Protein AF-A0A8H7WUY7-F1 (afdb_monomer)

pLDDT: mean 86.51, std 15.57, range [30.58, 98.75]

Structure (mmCIF, N/CA/C/O backbone):
data_AF-A0A8H7WUY7-F1
#
_entry.id   AF-A0A8H7WUY7-F1
#
loop_
_atom_site.group_PDB
_atom_site.id
_atom_site.type_symbol
_atom_site.label_atom_id
_atom_site.label_alt_id
_atom_site.label_comp_id
_atom_site.label_asym_id
_atom_site.label_entity_id
_atom_site.label_seq_id
_atom_site.pdbx_PDB_ins_code
_atom_site.Cartn_x
_atom_site.Cartn_y
_atom_site.Cartn_z
_atom_site.occupancy
_atom_site.B_iso_or_equiv
_atom_site.auth_seq_id
_atom_site.auth_comp_id
_atom_site.auth_asym_id
_atom_site.auth_atom_id
_atom_site.pdbx_PDB_model_num
ATOM 1 N N . MET A 1 1 ? -36.667 -10.262 12.117 1.00 39.19 1 MET A N 1
ATOM 2 C CA . MET A 1 1 ? -36.404 -11.608 11.561 1.00 39.19 1 MET A CA 1
ATOM 3 C C . MET A 1 1 ? -35.026 -12.027 12.059 1.00 39.19 1 MET A C 1
ATOM 5 O O . MET A 1 1 ? -34.034 -11.507 11.571 1.00 39.19 1 MET A O 1
ATOM 9 N N . CYS A 1 2 ? -34.975 -12.833 13.123 1.00 34.28 2 CYS A N 1
ATOM 10 C CA . CYS A 1 2 ? -33.722 -13.303 13.719 1.00 34.28 2 CYS A CA 1
ATOM 11 C C . CYS A 1 2 ? -33.030 -14.225 12.707 1.00 34.28 2 CYS A C 1
ATOM 13 O O . CYS A 1 2 ? -33.625 -15.213 12.279 1.00 34.28 2 CYS A O 1
ATOM 15 N N . LEU A 1 3 ? -31.826 -13.876 12.256 1.00 49.12 3 LEU A N 1
ATOM 16 C CA . LEU A 1 3 ? -31.047 -14.754 11.390 1.00 49.12 3 LEU A CA 1
ATOM 17 C C . LEU A 1 3 ? -30.561 -15.960 12.195 1.00 49.12 3 LEU A C 1
ATOM 19 O O . LEU A 1 3 ? -30.074 -15.801 13.310 1.00 49.12 3 LEU A O 1
ATOM 23 N N . ALA A 1 4 ? -30.630 -17.144 11.590 1.00 57.19 4 ALA A N 1
ATOM 24 C CA . ALA A 1 4 ? -30.241 -18.437 12.160 1.00 57.19 4 ALA A CA 1
ATOM 25 C C . ALA A 1 4 ? -28.772 -18.543 12.646 1.00 57.19 4 ALA A C 1
ATOM 27 O O . ALA A 1 4 ? -28.370 -19.587 13.143 1.00 57.19 4 ALA A O 1
ATOM 28 N N . THR A 1 5 ? -27.976 -17.477 12.520 1.00 68.88 5 THR A N 1
ATOM 29 C CA . THR A 1 5 ? -26.567 -17.388 12.930 1.00 68.88 5 THR A CA 1
ATOM 30 C C . THR A 1 5 ? -26.309 -16.390 14.069 1.00 68.88 5 THR A C 1
ATOM 32 O O . THR A 1 5 ? -25.165 -16.247 14.484 1.00 68.88 5 THR A O 1
ATOM 35 N N . GLY A 1 6 ? -27.325 -15.667 14.564 1.00 60.66 6 GLY A N 1
ATOM 36 C CA . GLY A 1 6 ? -27.147 -14.618 15.585 1.00 60.66 6 GLY A CA 1
ATOM 37 C C . GLY A 1 6 ? -26.475 -13.329 15.078 1.00 60.66 6 GLY A C 1
ATOM 38 O O . GLY A 1 6 ? -26.132 -12.461 15.873 1.00 60.66 6 GLY A O 1
ATOM 39 N N . CYS A 1 7 ? -26.287 -13.190 13.762 1.00 66.38 7 CYS A N 1
ATOM 40 C CA . CYS A 1 7 ? -25.611 -12.051 13.141 1.00 66.38 7 CYS A CA 1
ATOM 41 C C . CYS A 1 7 ? -26.559 -10.851 12.932 1.00 66.38 7 CYS A C 1
ATOM 43 O O . CYS A 1 7 ? -27.679 -11.011 12.432 1.00 66.38 7 CYS A O 1
ATOM 45 N N . LEU A 1 8 ? -26.093 -9.648 13.280 1.00 73.25 8 LEU A N 1
ATOM 46 C CA . LEU A 1 8 ? -26.784 -8.379 13.038 1.00 73.25 8 LEU A CA 1
ATOM 47 C C . LEU A 1 8 ? -26.558 -7.945 11.579 1.00 73.25 8 LEU A C 1
ATOM 49 O O . LEU A 1 8 ? -25.435 -7.633 11.187 1.00 73.25 8 LEU A O 1
ATOM 53 N N . ARG A 1 9 ? -27.622 -7.947 10.760 1.00 70.56 9 ARG A N 1
ATOM 54 C CA . ARG A 1 9 ? -27.553 -7.636 9.312 1.00 70.56 9 ARG A CA 1
ATOM 55 C C . ARG A 1 9 ? -27.087 -6.208 9.000 1.00 70.56 9 ARG A C 1
ATOM 57 O O . ARG A 1 9 ? -26.732 -5.931 7.863 1.00 70.56 9 ARG A O 1
ATOM 64 N N . ASP A 1 10 ? -27.124 -5.325 9.985 1.00 77.38 10 ASP A N 1
ATOM 65 C CA . ASP A 1 10 ? -26.857 -3.889 9.908 1.00 77.38 10 ASP A CA 1
ATOM 66 C C . ASP A 1 10 ? -25.574 -3.473 10.652 1.00 77.38 10 ASP A C 1
ATOM 68 O O . ASP A 1 10 ? -25.356 -2.288 10.897 1.00 77.38 10 ASP A O 1
ATOM 72 N N . GLN A 1 11 ? -24.723 -4.439 11.020 1.00 86.12 11 GLN A N 1
ATOM 73 C CA . GLN A 1 11 ? -23.421 -4.219 11.664 1.00 86.12 11 GLN A CA 1
ATOM 74 C C . GLN A 1 11 ? -22.299 -4.906 10.875 1.00 86.12 11 GLN A C 1
ATOM 76 O O . GLN A 1 11 ? -21.516 -5.691 11.412 1.00 86.12 11 GLN A O 1
ATOM 81 N N . ILE A 1 12 ? -22.229 -4.637 9.570 1.00 90.81 12 ILE A N 1
ATOM 82 C CA . ILE A 1 12 ? -21.226 -5.252 8.699 1.00 90.81 12 ILE A CA 1
ATOM 83 C C . ILE A 1 12 ? -19.915 -4.468 8.806 1.00 90.81 12 ILE A C 1
ATOM 85 O O . ILE A 1 12 ? -19.876 -3.255 8.589 1.00 90.81 12 ILE A O 1
ATOM 89 N N . THR A 1 13 ? -18.828 -5.182 9.106 1.00 94.38 13 THR A N 1
ATOM 90 C CA . THR A 1 13 ? -17.460 -4.681 8.932 1.00 94.38 13 THR A CA 1
ATOM 91 C C . THR A 1 13 ? -16.862 -5.314 7.684 1.00 94.38 13 THR A C 1
ATOM 93 O O . THR A 1 13 ? -16.729 -6.536 7.624 1.00 94.38 13 THR A O 1
ATOM 96 N N . LEU A 1 14 ? -16.496 -4.498 6.695 1.00 94.94 14 LEU A N 1
ATOM 97 C CA . LEU A 1 14 ? -15.684 -4.962 5.577 1.00 94.94 14 LEU A CA 1
ATOM 98 C C . LEU A 1 14 ? -14.210 -4.995 5.965 1.00 94.94 14 LEU A C 1
ATOM 100 O O . LEU A 1 14 ? -13.710 -4.110 6.657 1.00 94.94 14 LEU A O 1
ATOM 104 N N . TYR A 1 15 ? -13.517 -6.014 5.484 1.00 96.50 15 TYR A N 1
ATOM 105 C CA . TYR A 1 15 ? -12.135 -6.289 5.823 1.00 96.50 15 TYR A CA 1
ATOM 106 C C . TYR A 1 15 ? -11.371 -6.753 4.590 1.00 96.50 15 TYR A C 1
ATOM 108 O O . TYR A 1 15 ? -11.866 -7.601 3.845 1.00 96.50 15 TYR A O 1
ATOM 116 N N . GLY A 1 16 ? -10.159 -6.240 4.406 1.00 97.81 16 GLY A N 1
ATOM 117 C CA . GLY A 1 16 ? -9.262 -6.728 3.376 1.00 97.81 16 GLY A CA 1
ATOM 118 C C . GLY A 1 16 ? -7.806 -6.402 3.668 1.00 97.81 16 GLY A C 1
ATOM 119 O O . GLY A 1 16 ? -7.498 -5.440 4.373 1.00 97.81 16 GLY A O 1
ATOM 120 N N . GLU A 1 17 ? -6.926 -7.208 3.081 1.00 97.88 17 GLU A N 1
ATOM 121 C CA . GLU A 1 17 ? -5.481 -6.998 3.053 1.00 97.88 17 GLU A CA 1
ATOM 122 C C . GLU A 1 17 ? -5.010 -6.918 1.601 1.00 97.88 17 GLU A C 1
ATOM 124 O O . GLU A 1 17 ? -5.574 -7.588 0.727 1.00 97.88 17 GLU A O 1
ATOM 129 N N . SER A 1 18 ? -4.047 -6.035 1.324 1.00 95.81 18 SER A N 1
ATOM 130 C CA . SER A 1 18 ? -3.492 -5.821 -0.014 1.00 95.81 18 SER A CA 1
ATOM 131 C C . SER A 1 18 ? -4.599 -5.565 -1.048 1.00 95.81 18 SER A C 1
ATOM 133 O O . SER A 1 18 ? -5.416 -4.661 -0.864 1.00 95.81 18 SER A O 1
ATOM 135 N N . ALA A 1 19 ? -4.701 -6.368 -2.113 1.00 92.50 19 ALA A N 1
ATOM 136 C CA . ALA A 1 19 ? -5.777 -6.284 -3.106 1.00 92.50 19 ALA A CA 1
ATOM 137 C C . ALA A 1 19 ? -7.194 -6.384 -2.502 1.00 92.50 19 ALA A C 1
ATOM 139 O O . ALA A 1 19 ? -8.122 -5.745 -2.999 1.00 92.50 19 ALA A O 1
ATOM 140 N N . GLY A 1 20 ? -7.369 -7.122 -1.402 1.00 95.19 20 GLY A N 1
ATOM 141 C CA . GLY A 1 20 ? -8.624 -7.144 -0.655 1.00 95.19 20 GLY A CA 1
ATOM 142 C C . GLY A 1 20 ? -8.946 -5.783 -0.039 1.00 95.19 20 GLY A C 1
ATOM 143 O O . GLY A 1 20 ? -10.085 -5.333 -0.114 1.00 95.19 20 GLY A O 1
ATOM 144 N N . ALA A 1 21 ? -7.949 -5.083 0.511 1.00 95.69 21 ALA A N 1
ATOM 145 C CA . ALA A 1 21 ? -8.126 -3.727 1.032 1.00 95.69 21 ALA A CA 1
ATOM 146 C C . ALA A 1 21 ? -8.439 -2.723 -0.091 1.00 95.69 21 ALA A C 1
ATOM 148 O O . ALA A 1 21 ? -9.259 -1.828 0.096 1.00 95.69 21 ALA A O 1
ATOM 149 N N . ILE A 1 22 ? -7.861 -2.905 -1.286 1.00 91.69 22 ILE A N 1
ATOM 150 C CA . ILE A 1 22 ? -8.229 -2.128 -2.482 1.00 91.69 22 ILE A CA 1
ATOM 151 C C . ILE A 1 22 ? -9.719 -2.317 -2.800 1.00 91.69 22 ILE A C 1
ATOM 153 O O . ILE A 1 22 ? -10.425 -1.331 -3.009 1.00 91.69 22 ILE A O 1
ATOM 157 N N . ALA A 1 23 ? -10.215 -3.558 -2.778 1.00 90.00 23 ALA A N 1
ATOM 158 C CA . ALA A 1 23 ? -11.630 -3.855 -2.998 1.00 90.00 23 ALA A CA 1
ATOM 159 C C . ALA A 1 23 ? -12.530 -3.262 -1.901 1.00 90.00 23 ALA A C 1
ATOM 161 O O . ALA A 1 23 ? -13.575 -2.697 -2.214 1.00 90.00 23 ALA A O 1
ATOM 162 N N . VAL A 1 24 ? -12.121 -3.319 -0.626 1.00 92.44 24 VAL A N 1
ATOM 163 C CA . VAL A 1 24 ? -12.850 -2.656 0.470 1.00 92.44 24 VAL A CA 1
ATOM 164 C C . VAL A 1 24 ? -12.921 -1.151 0.238 1.00 92.44 24 VAL A C 1
ATOM 166 O O . VAL A 1 24 ? -14.010 -0.587 0.304 1.00 92.44 24 VAL A O 1
ATOM 169 N N . HIS A 1 25 ? -11.792 -0.511 -0.082 1.00 90.00 25 HIS A N 1
ATOM 170 C CA . HIS A 1 25 ? -11.736 0.919 -0.380 1.00 90.00 25 HIS A CA 1
ATOM 171 C C . HIS A 1 25 ? -12.655 1.263 -1.565 1.00 90.00 25 HIS A C 1
ATOM 173 O O . HIS A 1 25 ? -13.456 2.188 -1.487 1.00 90.00 25 HIS A O 1
ATOM 179 N N . ALA A 1 26 ? -12.635 0.459 -2.630 1.00 86.12 26 ALA A N 1
ATOM 180 C CA . ALA A 1 26 ? -13.538 0.621 -3.766 1.00 86.12 26 ALA A CA 1
ATOM 181 C C . ALA A 1 26 ? -15.018 0.459 -3.384 1.00 86.12 26 ALA A C 1
ATOM 183 O O . ALA A 1 26 ? -15.845 1.242 -3.835 1.00 86.12 26 ALA A O 1
ATOM 184 N N . HIS A 1 27 ? -15.371 -0.504 -2.531 1.00 85.50 27 HIS A N 1
ATOM 185 C CA . HIS A 1 27 ? -16.753 -0.708 -2.088 1.00 85.50 27 HIS A CA 1
ATOM 186 C C . HIS A 1 27 ? -17.287 0.432 -1.223 1.00 85.50 27 HIS A C 1
ATOM 188 O O . HIS A 1 27 ? -18.474 0.746 -1.300 1.00 85.50 27 HIS A O 1
ATOM 194 N N . ILE A 1 28 ? -16.435 1.048 -0.402 1.00 84.81 28 ILE A N 1
ATOM 195 C CA . ILE A 1 28 ? -16.853 2.179 0.428 1.00 84.81 28 ILE A CA 1
ATOM 196 C C . ILE A 1 28 ? -16.814 3.515 -0.315 1.00 84.81 28 ILE A C 1
ATOM 198 O O . ILE A 1 28 ? -17.461 4.439 0.157 1.00 84.81 28 ILE A O 1
ATOM 202 N N . HIS A 1 29 ? -16.125 3.628 -1.456 1.00 76.00 29 HIS A N 1
ATOM 203 C CA . HIS A 1 29 ? -16.073 4.859 -2.264 1.00 76.00 29 HIS A CA 1
ATOM 204 C C . HIS A 1 29 ? -16.907 4.828 -3.544 1.00 76.00 29 HIS A C 1
ATOM 206 O O . HIS A 1 29 ? -17.293 5.888 -4.041 1.00 76.00 29 HIS A O 1
ATOM 212 N N . GLY A 1 30 ? -17.171 3.638 -4.076 1.00 68.25 30 GLY A N 1
ATOM 213 C CA . GLY A 1 30 ? -17.866 3.439 -5.337 1.00 68.25 30 GLY A CA 1
ATOM 214 C C . GLY A 1 30 ? -19.324 3.923 -5.320 1.00 68.25 30 GLY A C 1
ATOM 215 O O . GLY A 1 30 ? -19.899 4.203 -4.266 1.00 68.25 30 GLY A O 1
ATOM 216 N N . PRO A 1 31 ? -19.961 3.986 -6.499 1.00 58.00 31 PRO A N 1
ATOM 217 C CA . PRO A 1 31 ? -21.256 4.630 -6.728 1.00 58.00 31 PRO A CA 1
ATOM 218 C 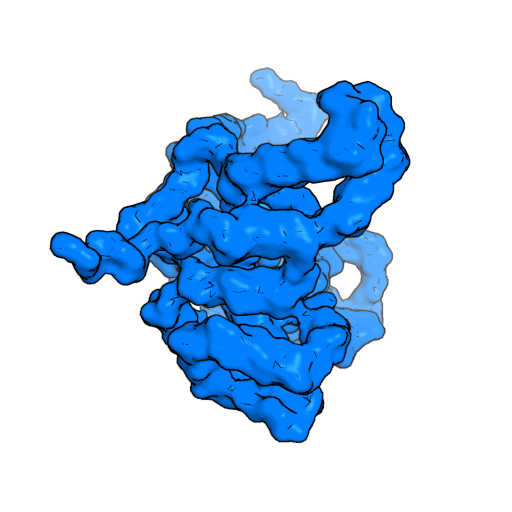C . PRO A 1 31 ? -22.432 3.898 -6.077 1.00 58.00 31 PRO A C 1
ATOM 220 O O . PRO A 1 31 ? -23.516 4.465 -5.961 1.00 58.00 31 PRO A O 1
ATOM 223 N N . SER A 1 32 ? -22.241 2.644 -5.663 1.00 60.44 32 SER A N 1
ATOM 224 C CA . SER A 1 32 ? -23.287 1.828 -5.057 1.00 60.44 32 SER A CA 1
ATOM 225 C C . SER A 1 32 ? -22.908 1.487 -3.617 1.00 60.44 32 SER A C 1
ATOM 227 O O . SER A 1 32 ? -22.168 0.522 -3.405 1.00 60.44 32 SER A O 1
ATOM 229 N N . PRO A 1 33 ? -23.411 2.232 -2.613 1.00 65.75 33 PRO A N 1
ATOM 230 C CA . PRO A 1 33 ? -23.219 1.847 -1.225 1.00 65.75 33 PRO A CA 1
ATOM 231 C C . PRO A 1 33 ? -23.869 0.481 -0.988 1.00 65.75 33 PRO A C 1
ATOM 233 O O . PRO A 1 33 ? -25.041 0.282 -1.306 1.00 65.75 33 PRO A O 1
ATOM 236 N N . ILE A 1 34 ? -23.121 -0.463 -0.420 1.00 72.31 34 ILE A N 1
ATOM 237 C CA . ILE A 1 34 ? -23.705 -1.710 0.081 1.00 72.31 34 ILE A CA 1
ATOM 238 C C . ILE A 1 34 ? -24.389 -1.373 1.419 1.00 72.31 34 ILE A C 1
ATOM 240 O O . ILE A 1 34 ? -23.701 -0.918 2.340 1.00 72.31 34 ILE A O 1
ATOM 244 N N . PRO A 1 35 ? -25.716 -1.564 1.552 1.00 77.44 35 PRO A N 1
ATOM 245 C CA . PRO A 1 35 ? -26.426 -1.257 2.792 1.00 77.44 35 PRO A CA 1
ATOM 246 C C . PRO A 1 35 ? -25.875 -2.055 3.980 1.00 77.44 35 PRO A C 1
ATOM 248 O O . PRO A 1 35 ? -25.534 -3.230 3.833 1.00 77.44 35 PRO A O 1
ATOM 251 N N . GLY A 1 36 ? -25.817 -1.439 5.163 1.00 83.19 36 GLY A N 1
ATOM 252 C CA . GLY A 1 36 ? -25.406 -2.103 6.401 1.00 83.19 36 GLY A CA 1
ATOM 253 C C . GLY A 1 36 ? -23.897 -2.153 6.660 1.00 83.19 36 GLY A C 1
ATOM 254 O O . GLY A 1 36 ? -23.501 -2.628 7.727 1.00 83.19 36 GLY A O 1
ATOM 255 N N . ILE A 1 37 ? -23.047 -1.654 5.748 1.00 89.06 37 ILE A N 1
ATOM 256 C CA . ILE A 1 37 ? -21.618 -1.457 6.044 1.00 89.06 37 ILE A CA 1
ATOM 257 C C . ILE A 1 37 ? -21.474 -0.313 7.043 1.00 89.06 37 ILE A C 1
ATOM 259 O O . ILE A 1 37 ? -21.669 0.855 6.709 1.00 89.06 37 ILE A O 1
ATOM 263 N N . LYS A 1 38 ? -21.054 -0.663 8.257 1.00 92.62 38 LYS A N 1
ATOM 264 C CA . LYS A 1 38 ? -20.762 0.288 9.331 1.00 92.62 38 LYS A CA 1
ATOM 265 C C . LYS A 1 38 ? -19.287 0.598 9.452 1.00 92.62 38 LYS A C 1
ATOM 267 O O . LYS A 1 38 ? -18.931 1.681 9.908 1.00 92.62 38 LYS A O 1
ATOM 272 N N . ARG A 1 39 ? -18.420 -0.347 9.081 1.00 94.81 39 ARG A N 1
ATOM 273 C CA . ARG A 1 39 ? -16.977 -0.235 9.315 1.00 94.81 39 ARG A CA 1
ATOM 274 C C . ARG A 1 39 ? -16.178 -0.821 8.166 1.00 94.81 39 ARG A C 1
ATOM 276 O O . ARG A 1 39 ? -16.636 -1.746 7.496 1.00 94.81 39 ARG A O 1
ATOM 283 N N . ALA A 1 40 ? -14.977 -0.298 7.969 1.00 95.88 40 ALA A N 1
ATOM 284 C CA . ALA A 1 40 ? -14.043 -0.785 6.965 1.00 95.88 40 ALA A CA 1
ATOM 285 C C . ALA A 1 40 ? -12.633 -0.901 7.542 1.00 95.88 40 ALA A C 1
ATOM 287 O O . ALA A 1 40 ? -12.185 -0.022 8.277 1.00 95.88 40 ALA A O 1
ATOM 288 N N . ILE A 1 41 ? -11.939 -1.979 7.194 1.00 98.19 41 ILE A N 1
ATOM 289 C CA . ILE A 1 41 ? -10.552 -2.226 7.577 1.00 98.19 41 ILE A CA 1
ATOM 290 C C . ILE A 1 41 ? -9.712 -2.356 6.307 1.00 98.19 41 ILE A C 1
ATOM 292 O O . ILE A 1 41 ? -9.992 -3.202 5.455 1.00 98.19 41 ILE A O 1
ATOM 296 N N . LEU A 1 42 ? -8.690 -1.511 6.207 1.00 97.75 42 LEU A N 1
ATOM 297 C CA . LEU A 1 42 ? -7.782 -1.382 5.075 1.00 97.75 42 LEU A CA 1
ATOM 298 C C . LEU A 1 42 ? -6.363 -1.760 5.528 1.00 97.75 42 LEU A C 1
ATOM 300 O O . LEU A 1 42 ? -5.619 -0.908 6.016 1.00 97.75 42 LEU A O 1
ATOM 304 N N . GLN A 1 43 ? -5.986 -3.036 5.407 1.00 98.44 43 GLN A N 1
ATOM 305 C CA . GLN A 1 43 ? -4.625 -3.477 5.736 1.00 98.44 43 GLN A CA 1
ATOM 306 C C . GLN A 1 43 ? -3.731 -3.419 4.499 1.00 98.44 43 GLN A C 1
ATOM 308 O O . GLN A 1 43 ? -3.988 -4.112 3.515 1.00 98.44 43 GLN A O 1
ATOM 313 N N . SER A 1 44 ? -2.678 -2.604 4.535 1.00 97.62 44 SER A N 1
ATOM 314 C CA . SER A 1 44 ? -1.620 -2.592 3.517 1.00 97.62 44 SER A CA 1
ATOM 315 C C . SER A 1 44 ? -2.127 -2.432 2.075 1.00 97.62 44 SER A C 1
ATOM 317 O O . SER A 1 44 ? -1.518 -2.932 1.130 1.00 97.62 44 SER A O 1
ATOM 319 N N . GLY A 1 45 ? -3.245 -1.729 1.876 1.00 94.94 45 GLY A N 1
ATOM 320 C CA . GLY A 1 45 ? -3.819 -1.526 0.551 1.00 94.94 45 GLY A CA 1
ATOM 321 C C . GLY A 1 45 ? -4.944 -0.498 0.520 1.00 94.94 45 GLY A C 1
ATOM 322 O O . GLY A 1 45 ? -5.686 -0.310 1.480 1.00 94.94 45 GLY A O 1
ATOM 323 N N . SER A 1 46 ? -5.039 0.203 -0.605 1.00 92.31 46 SER A N 1
ATOM 324 C CA . SER A 1 46 ? -6.083 1.180 -0.921 1.00 92.31 46 SER A CA 1
ATOM 325 C C . SER A 1 46 ? -6.020 1.525 -2.413 1.00 92.31 46 SER A C 1
ATOM 327 O O . SER A 1 46 ? -5.134 1.061 -3.132 1.00 92.31 46 SER A O 1
ATOM 329 N N . LEU A 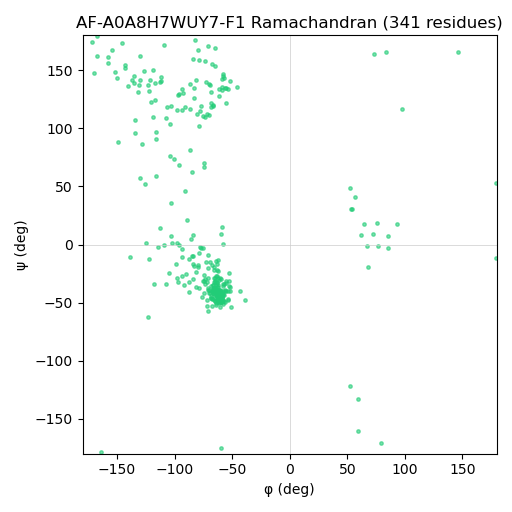1 47 ? -6.902 2.402 -2.889 1.00 88.44 47 LEU A N 1
ATOM 330 C CA . LEU A 1 47 ? -6.853 2.890 -4.277 1.00 88.44 47 LEU A CA 1
ATOM 331 C C . LEU A 1 47 ? -5.566 3.698 -4.585 1.00 88.44 47 LEU A C 1
ATOM 333 O O . LEU A 1 47 ? -5.219 3.875 -5.749 1.00 88.44 47 LEU A O 1
ATOM 337 N N . TYR A 1 48 ? -4.796 4.121 -3.569 1.00 88.06 48 TYR A N 1
ATOM 338 C CA . TYR A 1 48 ? -3.442 4.676 -3.749 1.00 88.06 48 TYR A CA 1
ATOM 339 C C . TYR A 1 48 ? -2.379 3.612 -4.078 1.00 88.06 48 TYR A C 1
ATOM 341 O O . TYR A 1 48 ? -1.362 3.928 -4.705 1.00 88.06 48 TYR A O 1
ATOM 349 N N . LEU A 1 49 ? -2.582 2.356 -3.659 1.00 89.06 49 LEU A N 1
ATOM 350 C CA . LEU A 1 49 ? -1.681 1.243 -3.977 1.00 89.06 49 LEU A CA 1
ATOM 351 C C . LEU A 1 49 ? -1.821 0.887 -5.457 1.00 89.06 49 LEU A C 1
ATOM 353 O O . LEU A 1 49 ? -0.854 0.975 -6.225 1.00 89.06 49 LEU A O 1
ATOM 357 N N . THR A 1 50 ? -3.046 0.563 -5.873 1.00 85.12 50 THR A N 1
ATOM 358 C CA . THR A 1 50 ? -3.370 0.342 -7.279 1.00 85.12 50 THR A CA 1
ATOM 359 C C . THR A 1 50 ? -4.666 1.060 -7.647 1.00 85.12 50 THR A C 1
ATOM 361 O O . THR A 1 50 ? -5.741 0.615 -7.241 1.00 85.12 50 THR A O 1
ATOM 364 N N . PRO A 1 51 ? -4.572 2.159 -8.411 1.00 81.25 51 PRO A N 1
ATOM 365 C CA . PRO A 1 51 ? -5.743 2.871 -8.900 1.00 81.25 51 PRO A CA 1
ATOM 366 C C . PRO A 1 51 ? -6.511 2.030 -9.926 1.00 81.25 51 PRO A C 1
ATOM 368 O O . PRO A 1 51 ? -5.891 1.197 -10.601 1.00 81.25 51 PRO A O 1
ATOM 371 N N . PRO A 1 52 ? -7.821 2.272 -10.108 1.00 81.31 52 PRO A N 1
ATOM 372 C CA . PRO A 1 52 ? -8.568 1.700 -11.212 1.00 81.31 52 PRO A CA 1
ATOM 373 C C . PRO A 1 52 ? -7.893 2.008 -12.555 1.00 81.31 52 PRO A C 1
ATOM 375 O O . PRO A 1 52 ? -7.449 3.124 -12.827 1.00 81.31 52 PRO A O 1
ATOM 378 N N . ALA A 1 53 ? -7.774 0.981 -13.383 1.00 78.19 53 ALA A N 1
ATOM 379 C CA . ALA A 1 53 ? -7.282 1.050 -14.742 1.00 78.19 53 ALA A CA 1
ATOM 380 C C . ALA A 1 53 ? -8.284 1.795 -15.630 1.00 78.19 53 ALA A C 1
ATOM 382 O O . ALA A 1 53 ? -9.471 1.476 -15.579 1.00 78.19 53 ALA A O 1
ATOM 383 N N . PRO A 1 54 ? -7.848 2.693 -16.524 1.00 74.69 54 PRO A N 1
ATOM 384 C CA . PRO A 1 54 ? -8.743 3.230 -17.541 1.00 74.69 54 PRO A CA 1
ATOM 385 C C . PRO A 1 54 ? -9.346 2.115 -18.402 1.00 74.69 54 PRO A C 1
ATOM 387 O O . PRO A 1 54 ? -8.664 1.139 -18.735 1.00 74.69 54 PRO A O 1
ATOM 390 N N . GLN A 1 55 ? -10.590 2.293 -18.850 1.00 77.31 55 GLN A N 1
ATOM 391 C CA . GLN A 1 55 ? -11.278 1.340 -19.729 1.00 77.31 55 GLN A CA 1
ATOM 392 C C . GLN A 1 55 ? -10.452 0.970 -20.977 1.00 77.31 55 GLN A C 1
ATOM 394 O O . GLN A 1 55 ? -10.430 -0.191 -21.384 1.00 77.31 55 GLN A O 1
ATOM 399 N N . ALA A 1 56 ? -9.706 1.931 -21.539 1.00 76.69 56 ALA A N 1
ATOM 400 C CA . ALA A 1 56 ? -8.835 1.727 -22.699 1.00 76.69 56 ALA A CA 1
ATOM 401 C C . ALA A 1 56 ? -7.802 0.602 -22.500 1.00 76.69 56 ALA A C 1
ATOM 403 O O . ALA A 1 56 ? -7.495 -0.120 -23.448 1.00 76.69 56 ALA A O 1
ATOM 404 N N . VAL A 1 57 ? -7.316 0.404 -21.268 1.00 77.44 57 VAL A N 1
ATOM 405 C CA . VAL A 1 57 ? -6.407 -0.701 -20.934 1.00 77.44 57 VAL A CA 1
ATOM 406 C C . VAL A 1 57 ? -7.101 -2.041 -21.147 1.00 77.44 57 VAL A C 1
ATOM 408 O O . VAL A 1 57 ? -6.546 -2.917 -21.805 1.00 77.44 57 VAL A O 1
ATOM 411 N N . GLY A 1 58 ? -8.326 -2.186 -20.633 1.00 80.31 58 GLY A N 1
ATOM 412 C CA . GLY A 1 58 ? -9.126 -3.397 -20.811 1.00 80.31 58 GLY A CA 1
ATOM 413 C C . GLY A 1 58 ? -9.400 -3.661 -22.289 1.00 80.31 58 GLY A C 1
ATOM 414 O O . GLY A 1 58 ? -9.113 -4.747 -22.785 1.00 80.31 58 GLY A O 1
ATOM 415 N N . SER A 1 59 ? -9.843 -2.638 -23.024 1.00 83.69 59 SER A N 1
ATOM 416 C CA . SER A 1 59 ? -10.110 -2.742 -24.463 1.00 83.69 59 SER A CA 1
ATOM 417 C C . SER A 1 59 ? -8.877 -3.163 -25.271 1.00 83.69 59 SER A C 1
ATOM 419 O O . SER A 1 59 ? -8.993 -4.000 -26.166 1.00 83.69 59 SER A O 1
ATOM 421 N N . LEU A 1 60 ? -7.686 -2.630 -24.961 1.00 84.62 60 LEU A N 1
ATOM 422 C CA . LEU A 1 60 ? -6.456 -3.011 -25.663 1.00 84.62 60 LEU A CA 1
ATOM 423 C C . LEU A 1 60 ? -6.054 -4.460 -25.368 1.00 84.62 60 LEU A C 1
ATOM 425 O O . LEU A 1 60 ? -5.624 -5.172 -26.276 1.00 84.62 60 LEU A O 1
ATOM 429 N N . VAL A 1 61 ? -6.206 -4.905 -24.118 1.00 84.88 61 VAL A N 1
ATOM 430 C CA . VAL A 1 61 ? -5.936 -6.295 -23.722 1.00 84.88 61 VAL A CA 1
ATOM 431 C C . VAL A 1 61 ? -6.861 -7.247 -24.465 1.00 84.88 61 VAL A C 1
ATOM 433 O O . VAL A 1 61 ? -6.367 -8.194 -25.069 1.00 84.88 61 VAL A O 1
ATOM 436 N N . MET A 1 62 ? -8.167 -6.965 -24.484 1.00 88.06 62 MET A N 1
ATOM 437 C CA . MET A 1 62 ? -9.148 -7.784 -25.201 1.00 88.06 62 MET A CA 1
ATOM 438 C C . MET A 1 62 ? -8.802 -7.866 -26.689 1.00 88.06 62 MET A C 1
ATOM 440 O O . MET A 1 62 ? -8.579 -8.960 -27.193 1.00 88.06 62 MET A O 1
ATOM 444 N N . LYS A 1 63 ? -8.575 -6.727 -27.354 1.00 89.75 63 LYS A N 1
ATOM 445 C CA . LYS A 1 63 ? -8.178 -6.688 -28.772 1.00 89.75 63 LYS A CA 1
ATOM 446 C C . LYS A 1 63 ? -6.916 -7.508 -29.071 1.00 89.75 63 LYS A C 1
ATOM 448 O O . LYS A 1 63 ? -6.814 -8.159 -30.109 1.00 89.75 63 LYS A O 1
ATOM 453 N N . LYS A 1 64 ? -5.913 -7.461 -28.189 1.00 89.69 64 LYS A N 1
ATOM 454 C CA . LYS A 1 64 ? -4.669 -8.224 -28.377 1.00 89.69 64 LYS A CA 1
ATOM 455 C C . LYS A 1 64 ? -4.845 -9.711 -28.079 1.00 89.69 64 LYS A C 1
ATOM 457 O O . LYS A 1 64 ? -4.192 -10.523 -28.727 1.00 89.69 64 LYS A O 1
ATOM 462 N N . LEU A 1 65 ? -5.724 -10.075 -27.149 1.00 90.44 65 LEU A N 1
ATOM 463 C CA . LEU A 1 65 ? -6.104 -11.468 -26.923 1.00 90.44 65 LEU A CA 1
ATOM 464 C C . LEU A 1 65 ? -6.860 -12.042 -28.117 1.00 90.44 65 LEU A C 1
ATOM 466 O O . LEU A 1 65 ? -6.554 -13.159 -28.519 1.00 90.44 65 LEU A O 1
ATOM 470 N N . GLU A 1 66 ? -7.782 -11.288 -28.714 1.00 93.38 66 GLU A N 1
ATOM 471 C CA . GLU A 1 66 ? -8.511 -11.708 -29.918 1.00 93.38 66 GLU A CA 1
ATOM 472 C C . GLU A 1 66 ? -7.538 -12.000 -31.066 1.00 93.38 66 GLU A C 1
ATOM 474 O O . GLU A 1 66 ? -7.584 -13.059 -31.688 1.00 93.38 66 GLU A O 1
ATOM 479 N N . ALA A 1 67 ? -6.567 -11.103 -31.273 1.00 91.38 67 ALA A N 1
ATOM 480 C CA . ALA A 1 67 ? -5.517 -11.290 -32.269 1.00 91.38 67 ALA A CA 1
ATOM 481 C C . ALA A 1 67 ? -4.613 -12.504 -31.981 1.00 91.38 67 ALA A C 1
ATOM 483 O O . ALA A 1 67 ? -4.232 -13.206 -32.911 1.00 91.38 67 ALA A O 1
ATOM 484 N N . LEU A 1 68 ? -4.261 -12.761 -30.715 1.00 90.50 68 LEU A N 1
ATOM 485 C CA . LEU A 1 68 ? -3.424 -13.908 -30.331 1.00 90.50 68 LEU A CA 1
ATOM 486 C C . LEU A 1 68 ? -4.163 -15.248 -30.372 1.00 90.50 68 LEU A C 1
ATOM 488 O O . LEU A 1 68 ? -3.533 -16.282 -30.569 1.00 90.50 68 LEU A O 1
ATOM 492 N N . SER A 1 69 ? -5.467 -15.236 -30.108 1.00 90.12 69 SER A N 1
ATOM 493 C CA . SER A 1 69 ? -6.307 -16.437 -30.069 1.00 90.12 69 SER A CA 1
ATOM 494 C C . SER A 1 69 ? -6.998 -16.731 -31.400 1.00 90.12 69 SER A C 1
ATOM 496 O O . SER A 1 69 ? -7.658 -17.761 -31.514 1.00 90.12 69 SER A O 1
ATOM 498 N N . GLU A 1 70 ? -6.827 -15.849 -32.391 1.00 91.44 70 GLU A N 1
ATOM 499 C CA . GLU A 1 70 ? -7.460 -15.921 -33.713 1.00 91.44 70 GLU A CA 1
ATOM 500 C C . GLU A 1 70 ? -8.998 -16.050 -33.630 1.00 91.44 70 GLU A C 1
ATOM 502 O O . GLU A 1 70 ? -9.633 -16.656 -34.492 1.00 91.44 70 GLU A O 1
ATOM 507 N N . THR A 1 71 ? -9.609 -15.479 -32.583 1.00 90.31 71 THR A N 1
ATOM 508 C CA . THR A 1 71 ? -11.060 -15.491 -32.343 1.00 90.31 71 THR A CA 1
ATOM 509 C C . THR A 1 71 ? -11.511 -14.243 -31.584 1.00 90.31 71 THR A C 1
ATOM 511 O O . THR A 1 71 ? -10.812 -13.766 -30.695 1.00 90.31 71 THR A O 1
ATOM 514 N N . ASP A 1 72 ? -12.694 -13.723 -31.908 1.00 91.00 72 ASP A N 1
ATOM 515 C CA . ASP A 1 72 ? -13.374 -12.671 -31.142 1.00 91.00 72 ASP A CA 1
ATOM 516 C C . ASP A 1 72 ? -14.248 -13.239 -30.003 1.00 91.00 72 ASP A C 1
ATOM 518 O O . ASP A 1 72 ? -14.646 -12.525 -29.080 1.00 91.00 72 ASP A O 1
ATOM 522 N N . ASP A 1 73 ? -14.487 -14.554 -29.997 1.00 93.19 73 ASP A N 1
ATOM 523 C CA . ASP A 1 73 ? -15.249 -15.255 -28.964 1.00 93.19 73 ASP A CA 1
ATOM 524 C C . ASP A 1 73 ? -14.378 -15.632 -27.754 1.00 93.19 73 ASP A C 1
ATOM 526 O O . ASP A 1 73 ? -14.195 -16.800 -27.393 1.00 93.19 73 ASP A O 1
ATOM 530 N N . LEU A 1 74 ? -13.834 -14.609 -27.088 1.00 91.38 74 LEU A N 1
ATOM 531 C CA . LEU A 1 74 ? -13.021 -14.786 -25.880 1.00 91.38 74 LEU A CA 1
ATOM 532 C C . LEU A 1 74 ? -13.803 -15.420 -24.719 1.00 91.38 74 LEU A C 1
ATOM 534 O O . LEU A 1 74 ? -13.204 -16.015 -23.825 1.00 91.38 74 LEU A O 1
ATOM 538 N N . LYS A 1 75 ? -15.139 -15.318 -24.728 1.00 92.81 75 LYS A N 1
ATOM 539 C CA . LYS A 1 75 ? -16.013 -15.883 -23.690 1.00 92.81 75 LYS A CA 1
ATOM 540 C C . LYS A 1 75 ? -16.014 -17.410 -23.707 1.00 92.81 75 LYS A C 1
ATOM 542 O O . LYS A 1 75 ? -16.103 -18.021 -22.643 1.00 92.81 75 LYS A O 1
ATOM 547 N N . ASN A 1 76 ? -15.934 -18.013 -24.892 1.00 94.44 76 ASN A N 1
ATOM 548 C CA . ASN A 1 76 ? -15.902 -19.466 -25.049 1.00 94.44 76 ASN A CA 1
ATOM 549 C C . ASN A 1 76 ? -14.477 -20.019 -25.219 1.00 94.44 76 ASN A C 1
ATOM 551 O O . ASN A 1 76 ? -14.300 -21.234 -25.343 1.00 94.44 76 ASN A O 1
ATOM 555 N N . LEU A 1 77 ? -13.454 -19.157 -25.184 1.00 93.62 77 LEU A N 1
ATOM 556 C CA . LEU A 1 77 ? -12.060 -19.581 -25.212 1.00 93.62 77 LEU A CA 1
ATOM 557 C C . LEU A 1 77 ? -11.751 -20.463 -23.985 1.00 93.62 77 LEU A C 1
ATOM 559 O O . LEU A 1 77 ? -12.099 -20.099 -22.857 1.00 93.62 77 LEU A O 1
ATOM 563 N N . PRO A 1 78 ? -11.067 -21.613 -24.148 1.00 94.62 78 PRO A N 1
ATOM 564 C CA . PRO A 1 78 ? -10.656 -22.423 -23.011 1.00 94.62 78 PRO A CA 1
ATOM 565 C C . PRO A 1 78 ? -9.837 -21.599 -22.014 1.00 94.62 78 PRO A C 1
ATOM 567 O O . PRO A 1 78 ? -8.896 -20.905 -22.401 1.00 94.62 78 PRO A O 1
ATOM 570 N N . VAL A 1 79 ? -10.138 -21.728 -20.719 1.00 93.19 79 VAL A N 1
ATOM 571 C CA . VAL A 1 79 ? -9.493 -20.936 -19.652 1.00 93.19 79 VAL A CA 1
ATOM 572 C C . VAL A 1 79 ? -7.963 -20.999 -19.727 1.00 93.19 79 VAL A C 1
ATOM 574 O O . VAL A 1 79 ? -7.297 -19.982 -19.567 1.00 93.19 79 VAL A O 1
ATOM 577 N N . GLY A 1 80 ? -7.390 -22.168 -20.031 1.00 92.81 80 GLY A N 1
ATOM 578 C CA . GLY A 1 80 ? -5.941 -22.317 -20.192 1.00 92.81 80 GLY A CA 1
ATOM 579 C C . GLY A 1 80 ? -5.360 -21.475 -21.335 1.00 92.81 80 GLY A C 1
ATOM 580 O O . GLY A 1 80 ? -4.316 -20.853 -21.156 1.00 92.81 80 GLY A O 1
ATOM 581 N N . ALA A 1 81 ? -6.053 -21.402 -22.475 1.00 91.38 81 ALA A N 1
ATOM 582 C CA . ALA A 1 81 ? -5.641 -20.583 -23.614 1.00 91.38 81 ALA A CA 1
ATOM 583 C C . ALA A 1 81 ? -5.783 -19.085 -23.306 1.00 91.38 81 ALA A C 1
ATOM 585 O O . ALA A 1 81 ? -4.883 -18.310 -23.623 1.00 91.38 81 ALA A O 1
ATOM 586 N N . LEU A 1 82 ? -6.851 -18.688 -22.604 1.00 90.62 82 LEU A N 1
ATOM 587 C CA . LEU A 1 82 ? -7.031 -17.313 -22.130 1.00 90.62 82 LEU A CA 1
ATOM 588 C C . LEU A 1 82 ? -5.890 -16.885 -21.192 1.00 90.62 82 LEU A C 1
ATOM 590 O O . LEU A 1 82 ? -5.272 -15.840 -21.399 1.00 90.62 82 LEU A O 1
ATOM 594 N N . LEU A 1 83 ? -5.567 -17.710 -20.190 1.00 90.25 83 LEU A N 1
ATOM 595 C CA . LEU A 1 83 ? -4.475 -17.446 -19.247 1.00 90.25 83 LEU A CA 1
ATOM 596 C C . LEU A 1 83 ? -3.110 -17.405 -19.944 1.00 90.25 83 LEU A C 1
ATOM 598 O O . LEU A 1 83 ? -2.284 -16.547 -19.634 1.00 90.25 83 LEU A O 1
ATOM 602 N N . GLN A 1 84 ? -2.875 -18.296 -20.908 1.00 89.75 84 GLN A N 1
ATOM 603 C CA . GLN A 1 84 ? -1.645 -18.296 -21.693 1.00 89.75 84 GLN A CA 1
ATOM 604 C C . GLN A 1 84 ? -1.534 -17.039 -22.568 1.00 89.75 84 GLN A C 1
ATOM 606 O O . GLN A 1 84 ? -0.464 -16.433 -22.631 1.00 89.75 84 GLN A O 1
ATOM 611 N N . GLY A 1 85 ? -2.622 -16.620 -23.218 1.00 90.31 85 GLY A N 1
ATOM 612 C CA . GLY A 1 85 ? -2.684 -15.377 -23.987 1.00 90.31 85 GLY A CA 1
ATOM 613 C C . GLY A 1 85 ? -2.367 -14.161 -23.117 1.00 90.31 85 GLY A C 1
ATOM 614 O O . GLY A 1 85 ? -1.483 -13.377 -23.453 1.00 90.31 85 GLY A O 1
ATOM 615 N N . LEU A 1 86 ? -3.002 -14.057 -21.945 1.00 87.62 86 LEU A N 1
ATOM 616 C CA . LEU A 1 86 ? -2.722 -13.003 -20.964 1.00 87.62 86 LEU A CA 1
ATOM 617 C C . LEU A 1 86 ? -1.243 -12.998 -20.547 1.00 87.62 86 LEU A C 1
ATOM 619 O O . LEU A 1 86 ? -0.608 -11.941 -20.525 1.00 87.62 86 LEU A O 1
ATOM 623 N N . GLY A 1 87 ? -0.665 -14.177 -20.304 1.00 86.88 87 GLY A N 1
ATOM 624 C CA . GLY A 1 87 ? 0.759 -14.333 -20.012 1.00 86.88 87 GLY A CA 1
ATOM 625 C C . GLY A 1 87 ? 1.668 -13.803 -21.129 1.00 86.88 87 GLY A C 1
ATOM 626 O O . GLY A 1 87 ? 2.616 -13.071 -20.840 1.00 86.88 87 GLY A O 1
ATOM 627 N N . HIS A 1 88 ? 1.359 -14.092 -22.400 1.00 87.38 88 HIS A N 1
ATOM 628 C CA . HIS A 1 88 ? 2.104 -13.564 -23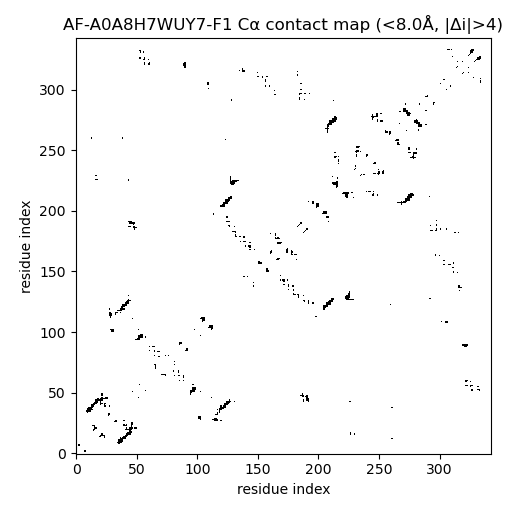.556 1.00 87.38 88 HIS A CA 1
ATOM 629 C C . HIS A 1 88 ? 2.025 -12.038 -23.673 1.00 87.38 88 HIS A C 1
ATOM 631 O O . HIS A 1 88 ? 2.995 -11.400 -24.081 1.00 87.38 88 HIS A O 1
ATOM 637 N N . LEU A 1 89 ? 0.904 -11.438 -23.268 1.00 84.50 89 LEU A N 1
ATOM 638 C CA . LEU A 1 89 ? 0.741 -9.982 -23.222 1.00 84.50 89 LEU A CA 1
ATOM 639 C C . LEU A 1 89 ? 1.478 -9.322 -22.044 1.00 84.50 89 LEU A C 1
ATOM 641 O O . LEU A 1 89 ? 1.486 -8.092 -21.930 1.00 84.50 89 LEU A O 1
ATOM 645 N N . GLY A 1 90 ? 2.118 -10.117 -21.180 1.00 77.75 90 GLY A N 1
ATOM 646 C CA . GLY A 1 90 ? 2.789 -9.643 -19.973 1.00 77.75 90 GLY A CA 1
ATOM 647 C C . GLY A 1 90 ? 1.817 -9.287 -18.848 1.00 77.75 90 GLY A C 1
ATOM 648 O O . GLY A 1 90 ? 2.194 -8.559 -17.929 1.00 77.75 90 GLY A O 1
ATOM 649 N N . PHE A 1 91 ? 0.577 -9.777 -18.919 1.00 75.69 91 PHE A N 1
ATOM 650 C CA . PHE A 1 91 ? -0.439 -9.561 -17.899 1.00 75.69 91 PHE A CA 1
ATOM 651 C C . PHE A 1 91 ? -0.177 -10.496 -16.717 1.00 75.69 91 PHE A C 1
ATOM 653 O O . PHE A 1 91 ? -0.233 -11.716 -16.857 1.00 75.69 91 PHE A O 1
ATOM 660 N N . GLN A 1 92 ? 0.142 -9.925 -15.554 1.00 68.88 92 GLN A N 1
ATOM 661 C CA . GLN A 1 92 ? 0.390 -10.703 -14.333 1.00 68.88 92 GLN A CA 1
ATOM 662 C C . GLN A 1 92 ? -0.740 -10.578 -13.313 1.00 68.88 92 GLN A C 1
ATOM 664 O O . GLN A 1 92 ? -1.053 -11.558 -12.650 1.00 68.88 92 GLN A O 1
ATOM 669 N N . ASN A 1 93 ? -1.384 -9.409 -13.235 1.00 69.62 93 ASN A N 1
ATOM 670 C CA . ASN A 1 93 ? -2.447 -9.123 -12.277 1.00 69.62 93 ASN A CA 1
ATOM 671 C C . ASN A 1 93 ? -3.591 -8.377 -12.972 1.00 69.62 93 ASN A C 1
ATOM 673 O O . ASN A 1 93 ? -3.337 -7.497 -13.796 1.00 69.62 93 ASN A O 1
ATOM 677 N N . TRP A 1 94 ? -4.829 -8.709 -12.602 1.00 68.75 94 TRP A N 1
ATOM 678 C CA . TRP A 1 94 ? -6.022 -7.937 -12.946 1.00 68.75 94 TRP A CA 1
ATOM 679 C C . TRP A 1 94 ? -6.323 -6.942 -11.830 1.00 68.75 94 TRP A C 1
ATOM 681 O O . TRP A 1 94 ? -6.348 -7.308 -10.655 1.00 68.75 94 TRP A O 1
ATOM 691 N N . TRP A 1 95 ? -6.540 -5.688 -12.207 1.00 73.69 95 TRP A N 1
ATOM 692 C CA . TRP A 1 95 ? -6.852 -4.602 -11.284 1.00 73.69 95 TRP A CA 1
ATOM 693 C C . TRP A 1 95 ? -8.309 -4.184 -11.458 1.00 73.69 95 TRP A C 1
ATOM 695 O O . TRP A 1 95 ? -8.977 -4.620 -12.394 1.00 73.69 95 TRP A O 1
ATOM 705 N N . LEU A 1 96 ? -8.805 -3.326 -10.569 1.00 80.44 96 LEU A N 1
ATOM 706 C CA . LEU A 1 96 ? -10.070 -2.637 -10.814 1.00 80.44 96 LEU A CA 1
ATOM 707 C C . LEU A 1 96 ? -9.972 -1.863 -12.131 1.00 80.44 96 LEU A C 1
ATOM 709 O O . LEU A 1 96 ? -8.916 -1.313 -12.428 1.00 80.44 96 LEU A O 1
ATOM 713 N N . HIS A 1 97 ? -11.056 -1.812 -12.896 1.00 78.69 97 HIS A N 1
ATOM 714 C CA . HIS A 1 97 ? -11.180 -0.961 -14.074 1.00 78.69 97 HIS A CA 1
ATOM 715 C C . HIS A 1 97 ? -12.213 0.130 -13.797 1.00 78.69 97 HIS A C 1
ATOM 717 O O . HIS A 1 97 ? -13.198 -0.099 -13.095 1.00 78.69 97 HIS A O 1
ATOM 723 N N . ASP A 1 98 ? -11.966 1.317 -14.332 1.00 74.75 98 ASP A N 1
ATOM 724 C CA . ASP A 1 98 ? -12.915 2.418 -14.315 1.00 74.75 98 ASP A CA 1
ATOM 725 C C . ASP A 1 98 ? -13.959 2.188 -15.420 1.00 74.75 98 ASP A C 1
ATOM 727 O O . ASP A 1 98 ? -13.674 2.339 -16.612 1.00 74.75 98 ASP A O 1
ATOM 731 N N . GLU A 1 99 ? -15.149 1.729 -15.026 1.00 67.12 99 GLU A N 1
ATOM 732 C CA . GLU A 1 99 ? -16.280 1.436 -15.916 1.00 67.12 99 GLU A CA 1
ATOM 733 C C . GLU A 1 99 ? -17.301 2.585 -15.877 1.00 67.12 99 GLU A C 1
ATOM 735 O O . GLU A 1 99 ? -18.369 2.487 -15.277 1.00 67.12 99 GLU A O 1
ATOM 740 N N . GLY A 1 100 ? -16.950 3.705 -16.514 1.00 62.06 100 GLY A N 1
ATOM 741 C CA . GLY A 1 100 ? -17.666 4.979 -16.365 1.00 62.06 100 GLY A CA 1
ATOM 742 C C . GLY A 1 100 ? -17.181 5.731 -15.126 1.00 62.06 100 GLY A C 1
ATOM 743 O O . GLY A 1 100 ? -16.526 5.131 -14.294 1.00 62.06 100 GLY A O 1
ATOM 744 N N . GLU A 1 101 ? -17.503 7.021 -14.986 1.00 62.09 101 GLU A N 1
ATOM 745 C CA . GLU A 1 101 ? -16.980 7.972 -13.968 1.00 62.09 101 GLU A CA 1
ATOM 746 C C . GLU A 1 101 ? -17.210 7.593 -12.471 1.00 62.09 101 GLU A C 1
ATOM 748 O O . GLU A 1 101 ? -17.051 8.424 -11.573 1.00 62.09 101 GLU A O 1
ATOM 753 N N . ILE A 1 102 ? -17.568 6.333 -12.203 1.00 61.72 102 ILE A N 1
ATOM 754 C CA . ILE A 1 102 ? -17.636 5.588 -10.940 1.00 61.72 102 ILE A CA 1
ATOM 755 C C . ILE A 1 102 ? -16.472 5.931 -10.007 1.00 61.72 102 ILE A C 1
ATOM 757 O O . ILE A 1 102 ? -16.713 6.198 -8.828 1.00 61.72 102 ILE A O 1
ATOM 761 N N . PHE A 1 103 ? -15.234 5.930 -10.512 1.00 63.91 103 PHE A N 1
ATOM 762 C CA . PHE A 1 103 ? -14.037 6.245 -9.733 1.00 63.91 103 PHE A CA 1
ATOM 763 C C . PHE A 1 103 ? -13.347 7.504 -10.262 1.00 63.91 103 PHE A C 1
ATOM 765 O O . PHE A 1 103 ? -12.173 7.487 -10.626 1.00 63.91 103 PHE A O 1
ATOM 772 N N . SER A 1 104 ? -14.065 8.626 -10.277 1.00 55.19 104 SER A N 1
ATOM 773 C CA . SER A 1 104 ? -13.459 9.911 -10.628 1.00 55.19 104 SER A CA 1
ATOM 774 C C . SER A 1 104 ? -12.473 10.365 -9.539 1.00 55.19 104 SER A C 1
ATOM 776 O O . SER A 1 104 ? -12.896 10.536 -8.388 1.00 55.19 104 SER A O 1
ATOM 778 N N . PRO A 1 105 ? -11.178 10.594 -9.848 1.00 53.78 105 PRO A N 1
ATOM 779 C CA . PRO A 1 105 ? -10.305 11.319 -8.933 1.00 53.78 105 PRO A CA 1
ATOM 780 C C . PRO A 1 105 ? -10.917 12.702 -8.663 1.00 53.78 105 PRO A C 1
ATOM 782 O O . PRO A 1 105 ? -11.566 13.289 -9.531 1.00 53.78 105 PRO A O 1
ATOM 785 N N . GLY A 1 106 ? -10.756 13.205 -7.442 1.00 50.72 106 GLY A N 1
ATOM 786 C CA . GLY A 1 106 ? -11.244 14.513 -7.023 1.00 50.72 106 GLY A CA 1
ATOM 787 C C . GLY A 1 106 ? -10.655 15.664 -7.846 1.00 50.72 106 GLY A C 1
ATOM 788 O O . GLY A 1 106 ? -9.903 15.487 -8.805 1.00 50.72 106 GLY A O 1
ATOM 789 N N . THR A 1 107 ? -10.974 16.897 -7.454 1.00 41.94 107 THR A N 1
ATOM 790 C CA . THR A 1 107 ? -10.554 18.118 -8.173 1.00 41.94 107 THR A CA 1
ATOM 791 C C . THR A 1 107 ? -9.033 18.312 -8.228 1.00 41.94 107 THR A C 1
ATOM 793 O O . THR A 1 107 ? -8.541 19.109 -9.029 1.00 41.94 107 THR A O 1
ATOM 796 N N . GLN A 1 108 ? -8.282 17.563 -7.418 1.00 46.44 108 GLN A N 1
ATOM 797 C CA . GLN A 1 108 ? -6.829 17.459 -7.452 1.00 46.44 108 GLN A CA 1
ATOM 798 C C . GLN A 1 108 ? -6.436 16.015 -7.794 1.00 46.44 108 GLN A C 1
ATOM 800 O O . GLN A 1 108 ? -7.006 15.072 -7.252 1.00 46.44 108 GLN A O 1
ATOM 805 N N . GLN A 1 109 ? -5.420 15.829 -8.650 1.00 51.78 109 GLN A N 1
ATOM 806 C CA . GLN A 1 109 ? -4.919 14.531 -9.159 1.00 51.78 109 GLN A CA 1
ATOM 807 C C . GLN A 1 109 ? -4.409 13.540 -8.076 1.00 51.78 109 GLN A C 1
ATOM 809 O O . GLN A 1 109 ? -3.763 12.543 -8.396 1.00 51.78 109 GLN A O 1
ATOM 814 N N . ILE A 1 110 ? -4.632 13.840 -6.796 1.00 50.94 110 ILE A N 1
ATOM 815 C CA . ILE A 1 110 ? -4.098 13.160 -5.613 1.00 50.94 110 ILE A CA 1
ATOM 816 C C . ILE A 1 110 ? -5.235 12.651 -4.711 1.00 50.94 110 ILE A C 1
ATOM 818 O O . ILE A 1 110 ? -4.988 11.843 -3.822 1.00 50.94 110 ILE A O 1
ATOM 822 N N . GLU A 1 111 ? -6.482 13.067 -4.926 1.00 59.22 111 GLU A N 1
ATOM 823 C CA . GLU A 1 111 ? -7.557 12.805 -3.969 1.00 59.22 111 GLU A CA 1
ATOM 824 C C . GLU A 1 111 ? -8.515 11.750 -4.513 1.00 59.22 111 GLU A C 1
ATOM 826 O O . GLU A 1 111 ? -9.295 12.015 -5.425 1.00 59.22 111 GLU A O 1
ATOM 831 N N . TRP A 1 112 ? -8.496 10.548 -3.934 1.00 65.62 112 TRP A N 1
ATOM 832 C CA . TRP A 1 112 ? -9.699 9.719 -3.980 1.00 65.62 112 TRP A CA 1
ATOM 833 C C . TRP A 1 112 ? -10.735 10.447 -3.130 1.00 65.62 112 TRP A C 1
ATOM 835 O O . TRP A 1 112 ? -10.451 10.718 -1.960 1.00 65.62 112 TRP A O 1
ATOM 845 N N . PRO A 1 113 ? -11.891 10.843 -3.685 1.00 59.59 113 PRO A N 1
ATOM 846 C CA . PRO A 1 113 ? -12.859 11.576 -2.897 1.00 59.59 113 PRO A CA 1
ATOM 847 C C . PRO A 1 113 ? -13.258 10.708 -1.702 1.00 59.59 113 PRO A C 1
ATOM 849 O O . PRO A 1 113 ? -13.568 9.527 -1.868 1.00 59.59 113 PRO A O 1
ATOM 852 N N . ILE A 1 114 ? -13.271 11.286 -0.496 1.00 64.88 114 ILE A N 1
ATOM 853 C CA . ILE A 1 114 ? -13.830 10.618 0.685 1.00 64.88 114 ILE A CA 1
ATOM 854 C C . ILE A 1 114 ? -15.351 10.646 0.582 1.00 64.88 114 ILE A C 1
ATOM 856 O O . ILE A 1 114 ? -16.089 11.363 1.260 1.00 64.88 114 ILE A O 1
ATOM 860 N N . THR A 1 115 ? -15.832 9.856 -0.360 1.00 63.47 115 THR A N 1
ATOM 861 C CA . THR A 1 115 ? -17.216 9.458 -0.493 1.00 63.47 115 THR A CA 1
ATOM 862 C C . THR A 1 115 ? -17.480 8.286 0.441 1.00 63.47 115 THR A C 1
ATOM 864 O O . THR A 1 115 ? -16.629 7.815 1.200 1.00 63.47 115 THR A O 1
ATOM 867 N N . GLY A 1 116 ? -18.731 7.875 0.480 1.00 65.75 116 GLY A N 1
ATOM 868 C CA . GLY A 1 116 ? -19.097 6.601 1.056 1.00 65.75 116 GLY A CA 1
ATOM 869 C C . GLY A 1 116 ? -20.443 6.629 1.725 1.00 65.75 116 GLY A C 1
ATOM 870 O O . GLY A 1 116 ? -20.991 7.725 1.934 1.00 65.75 116 GLY A O 1
ATOM 871 N N . PRO A 1 117 ? -20.976 5.431 2.024 1.00 70.75 117 PRO A N 1
ATOM 872 C CA . PRO A 1 117 ? -22.328 5.290 2.513 1.00 70.75 117 PRO A CA 1
ATOM 873 C C . PRO A 1 117 ? -22.549 6.222 3.705 1.00 70.75 117 PRO A C 1
ATOM 875 O O . PRO A 1 117 ? -21.654 6.348 4.548 1.00 70.75 117 PRO A O 1
ATOM 878 N N . PRO A 1 118 ? -23.729 6.858 3.814 1.00 75.06 118 PRO A N 1
ATOM 879 C CA . PRO A 1 118 ? -24.097 7.614 5.009 1.00 75.06 118 PRO A CA 1
ATOM 880 C C . PRO A 1 118 ? -23.963 6.793 6.301 1.00 75.06 118 PRO A C 1
ATOM 882 O O . PRO A 1 118 ? -23.772 7.357 7.370 1.00 75.06 118 PRO A O 1
ATOM 885 N N . GLU A 1 119 ? -24.043 5.466 6.192 1.00 85.56 119 GLU A N 1
ATOM 886 C CA . GLU A 1 119 ? -23.984 4.521 7.306 1.00 85.56 119 GLU A CA 1
ATOM 887 C C . GLU A 1 119 ? -22.561 4.136 7.746 1.00 85.56 119 GLU A C 1
ATOM 889 O O . GLU A 1 119 ? -22.436 3.491 8.785 1.00 85.56 119 GLU A O 1
ATOM 894 N N . LEU A 1 120 ? -21.506 4.503 7.001 1.00 90.94 120 LEU A N 1
ATOM 895 C CA . LEU A 1 120 ? -20.125 4.171 7.369 1.00 90.94 120 LEU A CA 1
ATOM 896 C C . LEU A 1 120 ? -19.663 5.032 8.554 1.00 90.94 120 LEU A C 1
ATOM 898 O O . LEU A 1 120 ? -19.422 6.230 8.407 1.00 90.94 120 LEU A O 1
ATOM 902 N N . GLU A 1 121 ? -19.502 4.395 9.711 1.00 93.75 121 GLU A N 1
ATOM 903 C CA . GLU A 1 121 ? -19.207 5.015 11.006 1.00 93.75 121 GLU A CA 1
ATOM 904 C C . GLU A 1 121 ? -17.707 5.115 11.301 1.00 93.75 121 GLU A C 1
ATOM 906 O O . GLU A 1 121 ? -17.276 6.068 11.956 1.00 93.75 121 GLU A O 1
ATOM 911 N N . ALA A 1 122 ? -16.910 4.131 10.861 1.00 95.31 122 ALA A N 1
ATOM 912 C CA . ALA A 1 122 ? -15.487 4.088 11.188 1.00 95.31 122 ALA A CA 1
ATOM 913 C C . ALA A 1 122 ? -14.610 3.371 10.148 1.00 95.31 122 ALA A C 1
ATOM 915 O O . ALA A 1 122 ? -15.026 2.392 9.524 1.00 95.31 122 ALA A O 1
ATOM 916 N N . ILE A 1 123 ? -13.360 3.823 10.024 1.00 95.75 123 ILE A N 1
ATOM 917 C CA . ILE A 1 123 ? -12.310 3.195 9.213 1.00 95.75 123 ILE A CA 1
ATOM 918 C C . ILE A 1 123 ? -11.097 2.875 10.088 1.00 95.75 123 ILE A C 1
ATOM 920 O O . ILE A 1 123 ? -10.681 3.693 10.907 1.00 95.75 123 ILE A O 1
ATOM 924 N N . LEU A 1 124 ? -10.518 1.694 9.889 1.00 98.25 124 LEU A N 1
ATOM 925 C CA . LEU A 1 124 ? -9.236 1.283 10.449 1.00 98.25 124 LEU A CA 1
ATOM 926 C C . LEU A 1 124 ? -8.255 1.037 9.299 1.00 98.25 124 LEU A C 1
ATOM 928 O O . LEU A 1 124 ? -8.543 0.240 8.411 1.00 98.25 124 LEU A O 1
ATOM 932 N N . ILE A 1 125 ? -7.105 1.704 9.301 1.00 97.75 125 ILE A N 1
ATOM 933 C CA . ILE A 1 125 ? -6.117 1.617 8.219 1.00 97.75 125 ILE A CA 1
ATOM 934 C C . ILE A 1 125 ? -4.699 1.457 8.762 1.00 97.75 125 ILE A C 1
ATOM 936 O O . ILE A 1 125 ? -4.354 2.029 9.795 1.00 97.75 125 ILE A O 1
ATOM 940 N N . GLY A 1 126 ? -3.850 0.705 8.072 1.00 97.94 126 GLY A N 1
ATOM 941 C CA . GLY A 1 126 ? -2.451 0.603 8.467 1.00 97.94 126 GLY A CA 1
ATOM 942 C C . GLY A 1 126 ? -1.575 -0.136 7.476 1.00 97.94 126 GLY A C 1
ATOM 943 O O . GLY A 1 126 ? -2.051 -0.679 6.483 1.00 97.94 126 GLY A O 1
ATOM 944 N N . ASP A 1 127 ? -0.280 -0.127 7.767 1.00 98.56 127 ASP A N 1
ATOM 945 C CA . ASP A 1 127 ? 0.770 -0.678 6.917 1.00 98.56 127 ASP A CA 1
ATOM 946 C C . ASP A 1 127 ? 1.886 -1.351 7.737 1.00 98.56 127 ASP A C 1
ATOM 948 O O . ASP A 1 127 ? 2.159 -1.003 8.894 1.00 98.56 127 ASP A O 1
ATOM 952 N N . CYS A 1 128 ? 2.573 -2.305 7.118 1.00 98.69 128 CYS A N 1
ATOM 953 C CA . CYS A 1 128 ? 3.743 -2.992 7.650 1.00 98.69 128 CYS A CA 1
ATOM 954 C C . CYS A 1 128 ? 5.039 -2.194 7.407 1.00 98.69 128 CYS A C 1
ATOM 956 O O . CYS A 1 128 ? 5.122 -1.312 6.555 1.00 98.69 128 CYS A O 1
ATOM 958 N N . GLN A 1 129 ? 6.089 -2.480 8.176 1.00 98.19 129 GLN A N 1
ATOM 959 C CA . GLN A 1 129 ? 7.366 -1.760 8.090 1.00 98.19 129 GLN A CA 1
ATOM 960 C C . GLN A 1 129 ? 8.046 -1.899 6.719 1.00 98.19 129 GLN A C 1
ATOM 962 O O . GLN A 1 129 ? 8.645 -0.942 6.222 1.00 98.19 129 GLN A O 1
ATOM 967 N N . TRP A 1 130 ? 8.000 -3.100 6.136 1.00 97.56 130 TRP A N 1
ATOM 968 C CA . TRP A 1 130 ? 8.755 -3.484 4.942 1.00 97.56 130 TRP A CA 1
ATOM 969 C C . TRP A 1 130 ? 7.852 -4.135 3.888 1.00 97.56 130 TRP A C 1
ATOM 971 O O . TRP A 1 130 ? 8.068 -5.255 3.423 1.00 97.56 130 TRP A O 1
ATOM 981 N N . GLU A 1 131 ? 6.834 -3.388 3.486 1.00 97.75 131 GLU A N 1
ATOM 982 C CA . GLU A 1 131 ? 5.879 -3.733 2.428 1.00 97.75 131 GLU A CA 1
ATOM 983 C C . GLU A 1 131 ? 6.569 -4.043 1.098 1.00 97.75 131 GLU A C 1
ATOM 985 O O . GLU A 1 131 ? 6.236 -4.986 0.382 1.00 97.75 131 GLU A O 1
ATOM 990 N N . SER A 1 132 ? 7.600 -3.259 0.782 1.00 96.19 132 SER A N 1
ATOM 991 C CA . SER A 1 132 ? 8.283 -3.321 -0.510 1.00 96.19 132 SER A CA 1
ATOM 992 C C . SER A 1 132 ? 9.134 -4.576 -0.735 1.00 96.19 132 SER A C 1
ATOM 994 O O . SER A 1 132 ? 9.579 -4.808 -1.860 1.00 96.19 132 SER A O 1
ATOM 996 N N . ARG A 1 133 ? 9.341 -5.414 0.292 1.00 95.06 133 ARG A N 1
ATOM 997 C CA . ARG A 1 133 ? 10.255 -6.567 0.239 1.00 95.06 133 ARG A CA 1
ATOM 998 C C . ARG A 1 133 ? 9.966 -7.505 -0.937 1.00 95.06 133 ARG A C 1
ATOM 1000 O O . ARG A 1 133 ? 10.892 -8.001 -1.575 1.00 95.06 133 ARG A O 1
ATOM 1007 N N . GLY A 1 134 ? 8.688 -7.742 -1.242 1.00 92.25 134 GLY A N 1
ATOM 1008 C CA . GLY A 1 134 ? 8.268 -8.597 -2.360 1.00 92.25 134 GLY A CA 1
ATOM 1009 C C . GLY A 1 134 ? 8.693 -8.076 -3.740 1.00 92.25 134 GLY A C 1
ATOM 1010 O O . GLY A 1 134 ? 8.830 -8.862 -4.675 1.00 92.25 134 GLY A O 1
ATOM 1011 N N . PHE A 1 135 ? 8.969 -6.775 -3.864 1.00 92.31 135 PHE A N 1
ATOM 1012 C CA . PHE A 1 135 ? 9.381 -6.129 -5.113 1.00 92.31 135 PHE A CA 1
ATOM 1013 C C . PHE A 1 135 ? 10.905 -6.044 -5.272 1.00 92.31 135 PHE A C 1
ATOM 1015 O O . PHE A 1 135 ? 11.392 -5.766 -6.367 1.00 92.31 135 PHE A O 1
ATOM 1022 N N . GLU A 1 136 ? 11.693 -6.328 -4.234 1.00 94.94 136 GLU A N 1
ATOM 1023 C CA . GLU A 1 136 ? 13.156 -6.260 -4.322 1.00 94.94 136 GLU A CA 1
ATOM 1024 C C . GLU A 1 136 ? 13.776 -7.211 -5.358 1.00 94.94 136 GLU A C 1
ATOM 1026 O O . GLU A 1 136 ? 14.665 -6.766 -6.091 1.00 94.94 136 GLU A O 1
ATOM 1031 N N . PRO A 1 137 ? 13.316 -8.472 -5.525 1.00 94.69 137 PRO A N 1
ATOM 1032 C CA . PRO A 1 137 ? 13.794 -9.326 -6.613 1.00 94.69 137 PRO A CA 1
ATOM 1033 C C . PRO A 1 137 ? 13.573 -8.689 -7.988 1.00 94.69 137 PRO A C 1
ATOM 1035 O O . PRO A 1 137 ? 14.409 -8.820 -8.885 1.00 94.69 137 PRO A O 1
ATOM 1038 N N . ARG A 1 138 ? 12.476 -7.937 -8.150 1.00 91.69 138 ARG A N 1
ATOM 1039 C CA . ARG A 1 138 ? 12.207 -7.198 -9.381 1.00 91.69 138 ARG A CA 1
ATOM 1040 C C . ARG A 1 138 ? 13.199 -6.053 -9.564 1.00 91.69 138 ARG A C 1
ATOM 1042 O O . ARG A 1 138 ? 13.757 -5.959 -10.655 1.00 91.69 138 ARG A O 1
ATOM 1049 N N . ILE A 1 139 ? 13.469 -5.252 -8.531 1.00 95.25 139 ILE A N 1
ATOM 1050 C CA . ILE A 1 139 ? 14.500 -4.196 -8.569 1.00 95.25 139 ILE A CA 1
ATOM 1051 C C . ILE A 1 139 ? 15.846 -4.789 -9.006 1.00 95.25 139 ILE A C 1
ATOM 1053 O O . ILE A 1 139 ? 16.483 -4.272 -9.920 1.00 95.25 139 ILE A O 1
ATOM 1057 N N . VAL A 1 140 ? 16.245 -5.920 -8.416 1.00 96.31 140 VAL A N 1
ATOM 1058 C CA . VAL A 1 140 ? 17.488 -6.620 -8.773 1.00 96.31 140 VAL A CA 1
ATOM 1059 C C . VAL A 1 140 ? 17.478 -7.079 -10.231 1.00 96.31 140 VAL A C 1
ATOM 1061 O O . VAL A 1 140 ? 18.458 -6.867 -10.938 1.00 96.31 140 VAL A O 1
ATOM 1064 N N . SER A 1 141 ? 16.363 -7.635 -10.716 1.00 95.19 141 SER A N 1
ATOM 1065 C CA . SER A 1 141 ? 16.241 -8.092 -12.109 1.00 95.19 141 SER A CA 1
ATOM 1066 C C . SER A 1 141 ? 16.294 -6.973 -13.156 1.00 95.19 141 SER A C 1
ATOM 1068 O O . SER A 1 141 ? 16.555 -7.254 -14.321 1.00 95.19 141 SER A O 1
ATOM 1070 N N . ILE A 1 142 ? 15.994 -5.722 -12.781 1.00 95.25 142 ILE A N 1
ATOM 1071 C CA . ILE A 1 142 ? 16.140 -4.563 -13.677 1.00 95.25 142 ILE A CA 1
ATOM 1072 C C . ILE A 1 142 ? 17.629 -4.249 -13.889 1.00 95.25 142 ILE A C 1
ATOM 1074 O O . ILE A 1 142 ? 18.016 -3.821 -14.974 1.00 95.25 142 ILE A O 1
ATOM 1078 N N . GLY A 1 143 ? 18.463 -4.509 -12.878 1.00 97.00 143 GLY A N 1
ATOM 1079 C CA . GLY A 1 143 ? 19.890 -4.212 -12.897 1.00 97.00 143 GLY A CA 1
ATOM 1080 C C . GLY A 1 143 ? 20.195 -2.718 -12.760 1.00 97.00 143 GLY A C 1
ATOM 1081 O O . GLY A 1 143 ? 19.332 -1.859 -12.932 1.00 97.00 143 GLY A O 1
ATOM 1082 N N . LEU A 1 144 ? 21.452 -2.406 -12.444 1.00 97.88 144 LEU A N 1
ATOM 1083 C CA . LEU A 1 144 ? 21.886 -1.041 -12.131 1.00 97.88 144 LEU A CA 1
ATOM 1084 C C . LEU A 1 144 ? 21.677 -0.083 -13.310 1.00 97.88 144 LEU A C 1
ATOM 1086 O O . LEU A 1 144 ? 21.056 0.965 -13.152 1.00 97.88 144 LEU A O 1
ATOM 1090 N N . GLN A 1 145 ? 22.126 -0.493 -14.500 1.00 97.81 145 GLN A N 1
ATOM 1091 C CA . GLN A 1 145 ? 21.956 0.274 -15.732 1.00 97.81 145 GLN A CA 1
ATOM 1092 C C . GLN A 1 145 ? 20.472 0.488 -16.060 1.00 97.81 145 GLN A C 1
ATOM 1094 O O . GLN A 1 145 ? 20.058 1.607 -16.347 1.00 97.81 145 GLN A O 1
ATOM 1099 N N . GLY A 1 146 ? 19.649 -0.560 -15.949 1.00 96.94 146 GLY A N 1
ATOM 1100 C CA . GLY A 1 146 ? 18.215 -0.453 -16.210 1.00 96.94 146 GLY A CA 1
ATOM 1101 C C . GLY A 1 146 ? 17.509 0.502 -15.245 1.00 96.94 146 GLY A C 1
ATOM 1102 O O . GLY A 1 146 ? 16.592 1.214 -15.648 1.00 96.94 146 GLY A O 1
ATOM 1103 N N . LEU A 1 147 ? 17.943 0.564 -13.981 1.00 97.38 147 LEU A N 1
ATOM 1104 C CA . LEU A 1 147 ? 17.424 1.538 -13.021 1.00 97.38 147 LEU A CA 1
ATOM 1105 C C . LEU A 1 147 ? 17.843 2.964 -13.399 1.00 97.38 147 LEU A C 1
ATOM 1107 O O . LEU A 1 147 ? 16.988 3.845 -13.424 1.00 97.38 147 LEU A O 1
ATOM 1111 N N . GLN A 1 148 ? 19.112 3.195 -13.749 1.00 97.44 148 GLN A N 1
ATOM 1112 C CA . GLN A 1 148 ? 19.587 4.511 -14.201 1.00 97.44 148 GLN A CA 1
ATOM 1113 C C . GLN A 1 148 ? 18.800 5.004 -15.421 1.00 97.44 148 GLN A C 1
ATOM 1115 O O . GLN A 1 148 ? 18.294 6.125 -15.420 1.00 97.44 148 GLN A O 1
ATOM 1120 N N . GLU A 1 149 ? 18.633 4.149 -16.430 1.00 96.31 149 GLU A N 1
ATOM 1121 C CA . GLU A 1 149 ? 17.854 4.450 -17.633 1.00 96.31 149 GLU A CA 1
ATOM 1122 C C . GLU A 1 149 ? 16.386 4.740 -17.308 1.00 96.31 149 GLU A C 1
ATOM 1124 O O . GLU A 1 149 ? 15.789 5.660 -17.871 1.00 96.31 149 GLU A O 1
ATOM 1129 N N . LEU A 1 150 ? 15.793 3.982 -16.380 1.00 94.00 150 LEU A N 1
ATOM 1130 C CA . LEU A 1 150 ? 14.404 4.165 -15.983 1.00 94.00 150 LEU A CA 1
ATOM 1131 C C . LEU A 1 150 ? 14.185 5.500 -15.265 1.00 94.00 150 LEU A C 1
ATOM 1133 O O . LEU A 1 150 ? 13.251 6.226 -15.599 1.00 94.00 150 LEU A O 1
ATOM 1137 N N . PHE A 1 151 ? 15.041 5.844 -14.304 1.00 96.06 151 PHE A N 1
ATOM 1138 C CA . PHE A 1 151 ? 14.951 7.126 -13.607 1.00 96.06 151 PHE A CA 1
ATOM 1139 C C . PHE A 1 151 ? 15.258 8.304 -14.544 1.00 96.06 151 PHE A C 1
ATOM 1141 O O . PHE A 1 151 ? 14.563 9.318 -14.485 1.00 96.06 151 PHE A O 1
ATOM 1148 N N . ALA A 1 152 ? 16.222 8.158 -15.460 1.00 94.62 152 ALA A N 1
ATOM 1149 C CA . ALA A 1 152 ? 16.531 9.169 -16.471 1.00 94.62 152 ALA A CA 1
ATOM 1150 C C . ALA A 1 152 ? 15.373 9.387 -17.458 1.00 94.62 152 ALA A C 1
ATOM 1152 O O . ALA A 1 152 ? 15.091 10.523 -17.835 1.00 94.62 152 ALA A O 1
ATOM 1153 N N . ARG A 1 153 ? 14.653 8.323 -17.841 1.00 91.44 153 ARG A N 1
ATOM 1154 C CA . ARG A 1 153 ? 13.466 8.416 -18.710 1.00 91.44 153 ARG A CA 1
ATOM 1155 C C . ARG A 1 153 ? 12.379 9.312 -18.120 1.00 91.44 153 ARG A C 1
ATOM 1157 O O . ARG A 1 153 ? 11.704 10.014 -18.865 1.00 91.44 153 ARG A O 1
ATOM 1164 N N . TYR A 1 154 ? 12.219 9.300 -16.799 1.00 90.12 154 TYR A N 1
ATOM 1165 C CA . TYR A 1 154 ? 11.254 10.132 -16.080 1.00 90.12 154 TYR A CA 1
ATOM 1166 C C . TYR A 1 154 ? 11.931 11.328 -15.396 1.00 90.12 154 TYR A C 1
ATOM 1168 O O . TYR A 1 154 ? 11.514 11.705 -14.308 1.00 90.12 154 TYR A O 1
ATOM 1176 N N . SER A 1 155 ? 12.968 11.913 -16.009 1.00 84.38 155 SER A N 1
ATOM 1177 C CA . SER A 1 155 ? 13.938 12.835 -15.386 1.00 84.38 155 SER A CA 1
ATOM 1178 C C . SER A 1 155 ? 13.365 13.912 -14.458 1.00 84.38 155 SER A C 1
ATOM 1180 O O . SER A 1 155 ? 13.946 14.157 -13.405 1.00 84.38 155 SER A O 1
ATOM 1182 N N . SER A 1 156 ? 12.227 14.536 -14.784 1.00 90.50 156 SER A N 1
ATOM 1183 C CA . SER A 1 156 ? 11.632 15.571 -13.925 1.00 90.50 156 SER A CA 1
ATOM 1184 C C . SER A 1 156 ? 11.241 15.039 -12.543 1.00 90.50 156 SER A C 1
ATOM 1186 O O . SER A 1 156 ? 11.534 15.684 -11.541 1.00 90.50 156 SER A O 1
ATOM 1188 N N . VAL A 1 157 ? 10.620 13.859 -12.481 1.00 93.38 157 VAL A N 1
ATOM 1189 C CA . VAL A 1 157 ? 10.243 13.171 -11.235 1.00 93.38 157 VAL A CA 1
ATOM 1190 C C . VAL A 1 157 ? 11.397 12.307 -10.735 1.00 93.38 157 VAL A C 1
ATOM 1192 O O . VAL A 1 157 ? 11.695 12.304 -9.548 1.00 93.38 157 VAL A O 1
ATOM 1195 N N . GLY A 1 158 ? 12.090 11.616 -11.637 1.00 96.19 158 GLY A N 1
ATOM 1196 C CA . GLY A 1 158 ? 13.218 10.742 -11.342 1.00 96.19 158 GLY A CA 1
ATOM 1197 C C . GLY A 1 158 ? 14.301 11.449 -10.534 1.00 96.19 158 GLY A C 1
ATOM 1198 O O . GLY A 1 158 ? 14.694 10.927 -9.497 1.00 96.19 158 GLY A O 1
ATOM 1199 N N . SER A 1 159 ? 14.715 12.656 -10.932 1.00 97.38 159 SER A N 1
ATOM 1200 C CA . SER A 1 159 ? 15.709 13.439 -10.184 1.00 97.38 159 SER A CA 1
ATOM 1201 C C . SER A 1 159 ? 15.221 13.835 -8.788 1.00 97.38 159 SER A C 1
ATOM 1203 O O . SER A 1 159 ? 15.983 13.720 -7.833 1.00 97.38 159 SER A O 1
ATOM 1205 N N . GLN A 1 160 ? 13.943 14.214 -8.645 1.00 98.12 160 GLN A N 1
ATOM 1206 C CA . GLN A 1 160 ? 13.343 14.550 -7.343 1.00 98.12 160 GLN A CA 1
ATOM 1207 C C . GLN A 1 160 ? 13.336 13.332 -6.408 1.00 98.12 160 GLN A C 1
ATOM 1209 O O . GLN A 1 160 ? 13.663 13.447 -5.231 1.00 98.12 160 GLN A O 1
ATOM 1214 N N . ILE A 1 161 ? 13.019 12.143 -6.933 1.00 98.31 161 ILE A N 1
ATOM 1215 C CA . ILE A 1 161 ? 13.031 10.898 -6.153 1.00 98.31 161 ILE A CA 1
ATOM 1216 C C . ILE A 1 161 ? 14.459 10.458 -5.809 1.00 98.31 161 ILE A C 1
ATOM 1218 O O . ILE A 1 161 ? 14.692 10.006 -4.688 1.00 98.31 161 ILE A O 1
ATOM 1222 N N . ILE A 1 162 ? 15.417 10.600 -6.733 1.00 98.62 162 ILE A N 1
ATOM 1223 C CA . ILE A 1 162 ? 16.836 10.313 -6.471 1.00 98.62 162 ILE A CA 1
ATOM 1224 C C . ILE A 1 162 ? 17.343 11.159 -5.308 1.00 98.62 162 ILE A C 1
ATOM 1226 O O . ILE A 1 162 ? 17.952 10.613 -4.391 1.00 98.62 162 ILE A O 1
ATOM 1230 N N . GLU A 1 163 ? 17.064 12.462 -5.330 1.00 98.31 163 GLU A N 1
ATOM 1231 C CA . GLU A 1 163 ? 17.457 13.387 -4.270 1.00 98.31 163 GLU A CA 1
ATOM 1232 C C . GLU A 1 163 ? 16.772 13.038 -2.943 1.00 98.31 163 GLU A C 1
ATOM 1234 O O . GLU A 1 163 ? 17.448 12.818 -1.937 1.00 98.31 163 GLU A O 1
ATOM 1239 N N . LEU A 1 164 ? 15.442 12.889 -2.955 1.00 98.38 164 LEU A N 1
ATOM 1240 C CA . LEU A 1 164 ? 14.640 12.645 -1.755 1.00 98.38 164 LEU A CA 1
ATOM 1241 C C . LEU A 1 164 ? 15.022 11.349 -1.028 1.00 98.38 164 LEU A C 1
ATOM 1243 O O . LEU A 1 164 ? 15.081 11.313 0.201 1.00 98.38 164 LEU A O 1
ATOM 1247 N N . TYR A 1 165 ? 15.277 10.278 -1.783 1.00 98.44 165 TYR A N 1
ATOM 1248 C CA . TYR A 1 165 ? 15.627 8.966 -1.234 1.00 98.44 165 TYR A CA 1
ATOM 1249 C C . TYR A 1 165 ? 17.132 8.712 -1.174 1.00 98.44 165 TYR A C 1
ATOM 1251 O O . TYR A 1 165 ? 17.538 7.648 -0.699 1.00 98.44 165 TYR A O 1
ATOM 1259 N N . GLN A 1 166 ? 17.951 9.671 -1.620 1.00 98.31 166 GLN A N 1
ATOM 1260 C CA . GLN A 1 166 ? 19.408 9.555 -1.702 1.00 98.31 166 GLN A CA 1
ATOM 1261 C C . GLN A 1 166 ? 19.828 8.287 -2.459 1.00 98.31 166 GLN A C 1
ATOM 1263 O O . GLN A 1 166 ? 20.625 7.481 -1.971 1.00 98.31 166 GLN A O 1
ATOM 1268 N N . ILE A 1 167 ? 19.219 8.060 -3.626 1.00 98.44 167 ILE A N 1
ATOM 1269 C CA . ILE A 1 167 ? 19.482 6.868 -4.434 1.00 98.44 167 ILE A CA 1
ATOM 1270 C C . ILE A 1 167 ? 20.869 6.998 -5.060 1.00 98.44 167 ILE A C 1
ATOM 1272 O O . ILE A 1 167 ? 21.091 7.821 -5.946 1.00 98.44 167 ILE A O 1
ATOM 1276 N N . ASP A 1 168 ? 21.789 6.148 -4.616 1.00 97.62 168 ASP A N 1
ATOM 1277 C CA . ASP A 1 168 ? 23.128 6.038 -5.178 1.00 97.62 168 ASP A CA 1
ATOM 1278 C C . ASP A 1 168 ? 23.199 4.867 -6.166 1.00 97.62 168 ASP A C 1
ATOM 1280 O O . ASP A 1 168 ? 23.050 3.705 -5.788 1.00 97.62 168 ASP A O 1
ATOM 1284 N N . PHE A 1 169 ? 23.451 5.183 -7.438 1.00 97.88 169 PHE A N 1
ATOM 1285 C CA . PHE A 1 169 ? 23.622 4.204 -8.511 1.00 97.88 169 PHE A CA 1
ATOM 1286 C C . PHE A 1 169 ? 25.078 3.737 -8.696 1.00 97.88 169 PHE A C 1
ATOM 1288 O O . PHE A 1 169 ? 25.418 3.234 -9.764 1.00 97.88 169 PHE A O 1
ATOM 1295 N N . SER A 1 170 ? 25.944 3.877 -7.690 1.00 97.62 170 SER A N 1
ATOM 1296 C CA . SER A 1 170 ? 27.299 3.302 -7.693 1.00 97.62 170 SER A CA 1
ATOM 1297 C C . SER A 1 170 ? 27.294 1.768 -7.694 1.00 97.62 170 SER A C 1
ATOM 1299 O O . SER A 1 170 ? 28.183 1.133 -8.261 1.00 97.62 170 SER A O 1
ATOM 1301 N N . SER A 1 171 ? 26.286 1.154 -7.070 1.00 98.12 171 SER A N 1
ATOM 1302 C CA . SER A 1 171 ? 26.126 -0.297 -6.977 1.00 98.12 171 SER A CA 1
ATOM 1303 C C . SER A 1 171 ? 24.671 -0.685 -6.708 1.00 98.12 171 SER A C 1
ATOM 1305 O O . SER A 1 171 ? 23.871 0.112 -6.218 1.00 98.12 171 SER A O 1
ATOM 1307 N N . MET A 1 172 ? 24.320 -1.948 -6.969 1.00 97.44 172 MET A N 1
ATOM 1308 C CA . MET A 1 172 ? 23.001 -2.472 -6.589 1.00 97.44 172 MET A CA 1
ATOM 1309 C C . MET A 1 172 ? 22.803 -2.539 -5.072 1.00 97.44 172 MET A C 1
ATOM 1311 O O . MET A 1 172 ? 21.671 -2.423 -4.610 1.00 97.44 172 MET A O 1
ATOM 1315 N N . GLU A 1 173 ? 23.877 -2.718 -4.301 1.00 97.62 173 GLU A N 1
ATOM 1316 C CA . GLU A 1 173 ? 23.825 -2.741 -2.837 1.00 97.62 173 GLU A CA 1
ATOM 1317 C C . GLU A 1 173 ? 23.421 -1.375 -2.267 1.00 97.62 173 GLU A C 1
ATOM 1319 O O . GLU A 1 173 ? 22.598 -1.317 -1.354 1.00 97.62 173 GLU A O 1
ATOM 1324 N N . ALA A 1 174 ? 23.919 -0.287 -2.866 1.00 98.00 174 ALA A N 1
ATOM 1325 C CA . ALA A 1 174 ? 23.550 1.079 -2.507 1.00 98.00 174 ALA A CA 1
ATOM 1326 C C . ALA A 1 174 ? 22.158 1.475 -3.043 1.00 98.00 174 ALA A C 1
ATOM 1328 O O . ALA A 1 174 ? 21.331 2.008 -2.297 1.00 98.00 174 ALA A O 1
ATOM 1329 N N . ALA A 1 175 ? 21.860 1.165 -4.311 1.00 98.25 175 ALA A N 1
ATOM 1330 C CA . ALA A 1 175 ? 20.626 1.593 -4.971 1.00 98.25 175 ALA A CA 1
ATOM 1331 C C . ALA A 1 175 ? 19.380 0.853 -4.461 1.00 98.25 175 ALA A C 1
ATOM 1333 O O . ALA A 1 175 ? 18.361 1.478 -4.152 1.00 98.25 175 ALA A O 1
ATOM 1334 N N . ARG A 1 176 ? 19.439 -0.487 -4.365 1.00 97.88 176 ARG A N 1
ATOM 1335 C CA . ARG A 1 176 ? 18.277 -1.343 -4.058 1.00 97.88 176 ARG A CA 1
ATOM 1336 C C . ARG A 1 176 ? 17.501 -0.897 -2.814 1.00 97.88 176 ARG A C 1
ATOM 1338 O O . ARG A 1 176 ? 16.292 -0.717 -2.951 1.00 97.88 176 ARG A O 1
ATOM 1345 N N . PRO A 1 177 ? 18.111 -0.716 -1.625 1.00 97.62 177 PRO A N 1
ATOM 1346 C CA . PRO A 1 177 ? 17.350 -0.364 -0.426 1.00 97.62 177 PRO A CA 1
ATOM 1347 C C . PRO A 1 177 ? 16.661 1.002 -0.543 1.00 97.62 177 PRO A C 1
ATOM 1349 O O . PRO A 1 177 ? 15.564 1.176 -0.019 1.00 97.62 177 PRO A O 1
ATOM 1352 N N . ARG A 1 178 ? 17.259 1.963 -1.262 1.00 98.44 178 ARG A N 1
ATOM 1353 C CA . ARG A 1 178 ? 16.680 3.302 -1.459 1.00 98.44 178 ARG A CA 1
ATOM 1354 C C . ARG A 1 178 ? 15.524 3.288 -2.454 1.00 98.44 178 ARG A C 1
ATOM 1356 O O . ARG A 1 178 ? 14.478 3.868 -2.180 1.00 98.44 178 ARG A O 1
ATOM 1363 N N . VAL A 1 179 ? 15.665 2.539 -3.550 1.00 98.44 179 VAL A N 1
ATOM 1364 C CA . VAL A 1 179 ? 14.560 2.289 -4.489 1.00 98.44 179 VAL A CA 1
ATOM 1365 C C . VAL A 1 179 ? 13.425 1.537 -3.788 1.00 98.44 179 VAL A C 1
ATOM 1367 O O . VAL A 1 179 ? 12.266 1.910 -3.936 1.00 98.44 179 VAL A O 1
ATOM 1370 N N . SER A 1 180 ? 13.736 0.526 -2.970 1.00 98.00 180 SER A N 1
ATOM 1371 C CA . SER A 1 180 ? 12.724 -0.207 -2.200 1.00 98.00 180 SER A CA 1
ATOM 1372 C C . SER A 1 180 ? 12.000 0.698 -1.204 1.00 98.00 180 SER A C 1
ATOM 1374 O O . SER A 1 180 ? 10.780 0.636 -1.108 1.00 98.00 180 SER A O 1
ATOM 1376 N N . ALA A 1 181 ? 12.716 1.593 -0.514 1.00 98.25 181 ALA A N 1
ATOM 1377 C CA . ALA A 1 181 ? 12.116 2.578 0.386 1.00 98.25 181 ALA A CA 1
ATOM 1378 C C . ALA A 1 181 ? 11.130 3.509 -0.340 1.00 98.25 181 ALA A C 1
ATOM 1380 O O . ALA A 1 181 ? 10.037 3.742 0.174 1.00 98.25 181 ALA A O 1
ATOM 1381 N N . PHE A 1 182 ? 11.471 3.969 -1.549 1.00 98.44 182 PHE A N 1
ATOM 1382 C CA . PHE A 1 182 ? 10.550 4.734 -2.391 1.00 98.44 182 PHE A CA 1
ATOM 1383 C C . PHE A 1 182 ? 9.287 3.937 -2.738 1.00 98.44 182 PHE A C 1
ATOM 1385 O O . PHE A 1 182 ? 8.180 4.451 -2.577 1.00 98.44 182 PHE A O 1
ATOM 1392 N N . ILE A 1 183 ? 9.430 2.667 -3.144 1.00 97.56 183 ILE A N 1
ATOM 1393 C CA . ILE A 1 183 ? 8.275 1.796 -3.411 1.00 97.56 183 ILE A CA 1
ATOM 1394 C C . ILE A 1 183 ? 7.415 1.633 -2.155 1.00 97.56 183 ILE A C 1
ATOM 1396 O O . ILE A 1 183 ? 6.197 1.774 -2.224 1.00 97.56 183 ILE A O 1
ATOM 1400 N N . ASN A 1 184 ? 8.046 1.365 -1.011 1.00 98.00 184 ASN A N 1
ATOM 1401 C CA . ASN A 1 184 ? 7.378 1.164 0.271 1.00 98.00 184 ASN A CA 1
ATOM 1402 C C . ASN A 1 184 ? 6.501 2.358 0.641 1.00 98.00 184 ASN A C 1
ATOM 1404 O O . ASN A 1 184 ? 5.341 2.202 1.015 1.00 98.00 184 ASN A O 1
ATOM 1408 N N . ASP A 1 185 ? 7.080 3.552 0.547 1.00 98.00 185 ASP A N 1
ATOM 1409 C CA . ASP A 1 185 ? 6.410 4.766 0.975 1.00 98.00 185 ASP A CA 1
ATOM 1410 C C . ASP A 1 185 ? 5.294 5.126 0.007 1.00 98.00 185 ASP A C 1
ATOM 1412 O O . ASP A 1 185 ? 4.158 5.267 0.437 1.00 98.00 185 ASP A O 1
ATOM 1416 N N . LEU A 1 186 ? 5.579 5.215 -1.295 1.00 95.75 186 LEU A N 1
ATOM 1417 C CA . LEU A 1 186 ? 4.595 5.690 -2.266 1.00 95.75 186 LEU A CA 1
ATOM 1418 C C . LEU A 1 186 ? 3.386 4.754 -2.391 1.00 95.75 186 LEU A C 1
ATOM 1420 O O . LEU A 1 186 ? 2.266 5.226 -2.585 1.00 95.75 186 LEU A O 1
ATOM 1424 N N . LYS A 1 187 ? 3.599 3.435 -2.325 1.00 92.44 187 LYS A N 1
ATOM 1425 C CA . LYS A 1 187 ? 2.534 2.456 -2.576 1.00 92.44 187 LYS A CA 1
ATOM 1426 C C . LYS A 1 187 ? 1.745 2.049 -1.342 1.00 92.44 187 LYS A C 1
ATOM 1428 O O . LYS A 1 187 ? 0.586 1.680 -1.492 1.00 92.44 187 LYS A O 1
ATOM 1433 N N . PHE A 1 188 ? 2.331 2.144 -0.151 1.00 95.88 188 PHE A N 1
ATOM 1434 C CA . PHE A 1 188 ? 1.698 1.633 1.066 1.00 95.88 188 PHE A CA 1
ATOM 1435 C C . PHE A 1 188 ? 1.542 2.718 2.130 1.00 95.88 188 PHE A C 1
ATOM 1437 O O . PHE A 1 188 ? 0.418 3.094 2.474 1.00 95.88 188 PHE A O 1
ATOM 1444 N N . ALA A 1 189 ? 2.655 3.275 2.614 1.00 97.00 189 ALA A N 1
ATOM 1445 C CA . ALA A 1 189 ? 2.611 4.223 3.726 1.00 97.00 189 ALA A CA 1
ATOM 1446 C C . ALA A 1 189 ? 1.914 5.542 3.348 1.00 97.00 189 ALA A C 1
ATOM 1448 O O . ALA A 1 189 ? 1.177 6.092 4.162 1.00 97.00 189 ALA A O 1
ATOM 1449 N N . PHE A 1 190 ? 2.107 6.025 2.115 1.00 95.62 190 PHE A N 1
ATOM 1450 C CA . PHE A 1 190 ? 1.506 7.252 1.590 1.00 95.62 190 PHE A CA 1
ATOM 1451 C C . PHE A 1 190 ? -0.018 7.163 1.559 1.00 95.62 190 PHE A C 1
ATOM 1453 O O . PHE A 1 190 ? -0.683 8.045 2.085 1.00 95.62 190 PHE A O 1
ATOM 1460 N N . GLY A 1 191 ? -0.579 6.080 1.010 1.00 92.75 191 GLY A N 1
ATOM 1461 C CA . GLY A 1 191 ? -2.033 5.902 0.967 1.00 92.75 191 GLY A CA 1
ATOM 1462 C C . GLY A 1 191 ? -2.652 5.841 2.363 1.00 92.75 191 GLY A C 1
ATOM 1463 O O . GLY A 1 191 ? -3.685 6.455 2.610 1.00 92.75 191 GLY A O 1
ATOM 1464 N N . SER A 1 192 ? -1.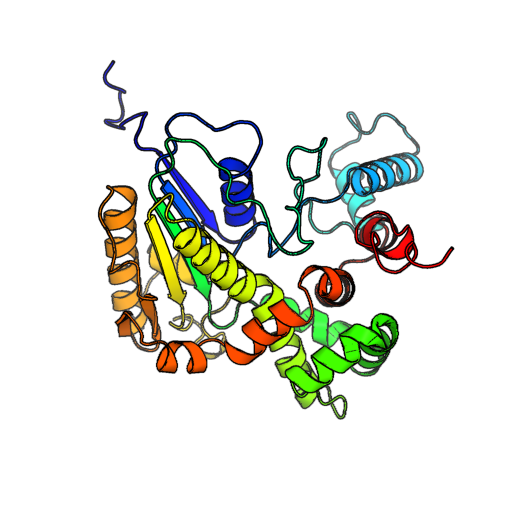982 5.157 3.295 1.00 95.19 192 SER A N 1
ATOM 1465 C CA . SER A 1 192 ? -2.422 5.082 4.692 1.00 95.19 192 SER A CA 1
ATOM 1466 C C . SER A 1 192 ? -2.365 6.437 5.404 1.00 95.19 192 SER A C 1
ATOM 1468 O O . SER A 1 192 ? -3.243 6.753 6.204 1.00 95.19 192 SER A O 1
ATOM 1470 N N . ASP A 1 193 ? -1.339 7.240 5.112 1.00 95.19 193 ASP A N 1
ATOM 1471 C CA . ASP A 1 193 ? -1.187 8.604 5.626 1.00 95.19 193 ASP A CA 1
ATOM 1472 C C . ASP A 1 193 ? -2.256 9.548 5.062 1.00 95.19 193 ASP A C 1
ATOM 1474 O O . ASP A 1 193 ? -2.915 10.243 5.833 1.00 95.19 193 ASP A O 1
ATOM 1478 N N . GLU A 1 194 ? -2.480 9.515 3.745 1.00 92.50 194 GLU A N 1
ATOM 1479 C CA . GLU A 1 194 ? -3.451 10.377 3.068 1.00 92.50 194 GLU A CA 1
ATOM 1480 C C . GLU A 1 194 ? -4.881 10.097 3.492 1.00 92.50 194 GLU A C 1
ATOM 1482 O O . GLU A 1 194 ? -5.588 11.028 3.869 1.00 92.50 194 GLU A O 1
ATOM 1487 N N . ILE A 1 195 ? -5.299 8.831 3.505 1.00 91.81 195 ILE A N 1
ATOM 1488 C CA . ILE A 1 195 ? -6.656 8.467 3.925 1.00 91.81 195 ILE A CA 1
ATOM 1489 C C . ILE A 1 195 ? -6.889 8.899 5.374 1.00 91.81 195 ILE A C 1
ATOM 1491 O O . ILE A 1 195 ? -7.907 9.519 5.673 1.00 91.81 195 ILE A O 1
ATOM 1495 N N . PHE A 1 196 ? -5.934 8.639 6.272 1.00 93.75 196 PHE A N 1
ATOM 1496 C CA . PHE A 1 196 ? -6.054 9.045 7.672 1.00 93.75 196 PHE A CA 1
ATOM 1497 C C . PHE A 1 196 ? -6.129 10.570 7.836 1.00 93.75 196 PHE A C 1
ATOM 1499 O O . PHE A 1 196 ? -6.959 11.068 8.596 1.00 93.75 196 PHE A O 1
ATOM 1506 N N . ARG A 1 197 ? -5.287 11.321 7.115 1.00 92.12 197 ARG A N 1
ATOM 1507 C CA . ARG A 1 197 ? -5.294 12.789 7.118 1.00 92.12 197 ARG A CA 1
ATOM 1508 C C . ARG A 1 197 ? -6.633 13.333 6.622 1.00 92.12 197 ARG A C 1
ATOM 1510 O O . ARG A 1 197 ? -7.266 14.123 7.317 1.00 92.12 197 ARG A O 1
ATOM 1517 N N . MET A 1 198 ? -7.064 12.892 5.445 1.00 88.50 198 MET A N 1
ATOM 1518 C CA . MET A 1 198 ? -8.260 13.398 4.781 1.00 88.50 198 MET A CA 1
ATOM 1519 C C . MET A 1 198 ? -9.545 13.030 5.551 1.00 88.50 198 MET A C 1
ATOM 1521 O O . MET A 1 198 ? -10.428 13.874 5.685 1.00 88.50 198 MET A O 1
ATOM 1525 N N . GLU A 1 199 ? -9.658 11.817 6.113 1.00 89.81 199 GLU A N 1
ATOM 1526 C CA . GLU A 1 199 ? -10.817 11.430 6.942 1.00 89.81 199 GLU A CA 1
ATOM 1527 C C . GLU A 1 199 ? -10.926 12.307 8.198 1.00 89.81 199 GLU A C 1
ATOM 1529 O O . GLU A 1 199 ? -12.023 12.728 8.575 1.00 89.81 199 GLU A O 1
ATOM 1534 N N . ARG A 1 200 ? -9.786 12.640 8.821 1.00 89.56 200 ARG A N 1
ATOM 1535 C CA . ARG A 1 200 ? -9.744 13.546 9.978 1.00 89.56 200 ARG A CA 1
ATOM 1536 C C . ARG A 1 200 ? -10.107 14.980 9.618 1.00 89.56 200 ARG A C 1
ATOM 1538 O O . ARG A 1 200 ? -10.865 15.603 10.354 1.00 89.56 200 ARG A O 1
ATOM 1545 N N . GLU A 1 201 ? -9.581 15.498 8.511 1.00 88.44 201 GLU A N 1
ATOM 1546 C CA . GLU A 1 201 ? -9.907 16.846 8.027 1.00 88.44 201 GLU A CA 1
ATOM 1547 C C . GLU A 1 201 ? -11.397 16.986 7.700 1.00 88.44 201 GLU A C 1
ATOM 1549 O O . GLU A 1 201 ? -12.003 18.009 8.015 1.00 88.44 201 GLU A O 1
ATOM 1554 N N . LEU A 1 202 ? -12.001 15.950 7.109 1.00 86.31 202 LEU A N 1
ATOM 1555 C CA . LEU A 1 202 ? -13.424 15.942 6.788 1.00 86.31 202 LEU A CA 1
ATOM 1556 C C . LEU A 1 202 ? -14.306 15.775 8.036 1.00 86.31 202 LEU A C 1
ATOM 1558 O O . LEU A 1 202 ? -15.420 16.298 8.075 1.00 86.31 202 LEU A O 1
ATOM 1562 N N . GLY A 1 203 ? -13.847 15.012 9.034 1.00 87.69 203 GLY A N 1
ATOM 1563 C CA . GLY A 1 203 ? -14.559 14.796 10.299 1.00 87.69 203 GLY A CA 1
ATOM 1564 C C . GLY A 1 203 ? -15.900 14.063 10.158 1.00 87.69 203 GLY A C 1
ATOM 1565 O O . GLY A 1 203 ? -16.737 14.129 11.057 1.00 87.69 203 GLY A O 1
ATOM 1566 N N . LYS A 1 204 ? -16.137 13.379 9.029 1.00 86.06 204 LYS A N 1
ATOM 1567 C CA . LYS A 1 204 ? -17.416 12.709 8.722 1.00 86.06 204 LYS A CA 1
ATOM 1568 C C . LYS A 1 204 ? -17.630 11.428 9.533 1.00 86.06 204 LYS A C 1
ATOM 1570 O O . LYS A 1 204 ? -18.771 11.043 9.778 1.00 86.06 204 LYS A O 1
ATOM 1575 N N . ARG A 1 205 ? -16.546 10.742 9.893 1.00 90.94 205 ARG A N 1
ATOM 1576 C CA . ARG A 1 205 ? -16.535 9.422 10.537 1.00 90.94 205 ARG A CA 1
ATOM 1577 C C . ARG A 1 205 ? -15.256 9.244 11.351 1.00 90.94 205 ARG A C 1
ATOM 1579 O O . ARG A 1 205 ? -14.313 10.016 11.195 1.00 90.94 205 ARG A O 1
ATOM 1586 N N . LYS A 1 206 ? -15.211 8.220 12.204 1.00 95.38 206 LYS A N 1
ATOM 1587 C CA . LYS A 1 206 ? -13.991 7.902 12.959 1.00 95.38 206 LYS A CA 1
ATOM 1588 C C . LYS A 1 206 ? -12.947 7.285 12.030 1.00 95.38 206 LYS A C 1
ATOM 1590 O O . LYS A 1 206 ? -13.279 6.440 11.200 1.00 95.38 206 LYS A O 1
ATOM 1595 N N . CYS A 1 207 ? -11.684 7.651 12.197 1.00 95.69 207 CYS A N 1
ATOM 1596 C CA . CYS A 1 207 ? -10.580 7.027 11.476 1.00 95.69 207 CYS A CA 1
ATOM 1597 C C . CYS A 1 207 ? -9.465 6.673 12.456 1.00 95.69 207 CYS A C 1
ATOM 1599 O O . CYS A 1 207 ? -9.061 7.504 13.266 1.00 95.69 207 CYS A O 1
ATOM 1601 N N . PHE A 1 208 ? -8.975 5.440 12.383 1.00 98.00 208 PHE A N 1
ATOM 1602 C CA . PHE A 1 208 ? -7.898 4.932 13.221 1.00 98.00 208 PHE A CA 1
ATOM 1603 C C . PHE A 1 208 ? -6.761 4.457 12.333 1.00 98.00 208 PHE A C 1
ATOM 1605 O O . PHE A 1 208 ? -6.984 3.689 11.396 1.00 98.00 208 PHE A O 1
ATOM 1612 N N . ARG A 1 209 ? -5.535 4.873 12.654 1.00 97.75 209 ARG A N 1
ATOM 1613 C CA . ARG A 1 209 ? -4.339 4.416 11.950 1.00 97.75 209 ARG A CA 1
ATOM 1614 C C . ARG A 1 209 ? -3.454 3.561 12.841 1.00 97.75 209 ARG A C 1
ATOM 1616 O O . ARG A 1 209 ? -3.241 3.894 14.007 1.00 97.75 209 ARG A O 1
ATOM 1623 N N . TYR A 1 210 ? -2.890 2.500 12.277 1.00 98.69 210 TYR A N 1
ATOM 1624 C CA . TYR A 1 210 ? -1.864 1.693 12.928 1.00 98.69 210 TYR A CA 1
ATOM 1625 C C . TYR A 1 210 ? -0.643 1.465 12.031 1.00 98.69 210 TYR A C 1
ATOM 1627 O O . TYR A 1 210 ? -0.701 1.646 10.818 1.00 98.69 210 TYR A O 1
ATOM 1635 N N . VAL A 1 211 ? 0.469 1.064 12.645 1.00 98.69 211 VAL A N 1
ATOM 1636 C CA . VAL A 1 211 ? 1.687 0.607 11.964 1.00 98.69 211 VAL A CA 1
ATOM 1637 C C . VAL A 1 211 ? 2.154 -0.714 12.565 1.00 98.69 211 VAL A C 1
ATOM 1639 O O . VAL A 1 211 ? 2.156 -0.880 13.787 1.00 98.69 211 VAL A O 1
ATOM 1642 N N . VAL A 1 212 ? 2.564 -1.656 11.718 1.00 98.75 212 VAL A N 1
ATOM 1643 C CA . VAL A 1 212 ? 3.087 -2.960 12.152 1.00 98.75 212 VAL A CA 1
ATOM 1644 C C . VAL A 1 212 ? 4.588 -3.000 11.939 1.00 98.75 212 VAL A C 1
ATOM 1646 O O . VAL A 1 212 ? 5.079 -2.899 10.818 1.00 98.75 212 VAL A O 1
ATOM 1649 N N . ASP A 1 213 ? 5.316 -3.163 13.038 1.00 98.31 213 ASP A N 1
ATOM 1650 C CA . ASP A 1 213 ? 6.777 -3.253 13.069 1.00 98.31 213 ASP A CA 1
ATOM 1651 C C . ASP A 1 213 ? 7.250 -4.543 13.762 1.00 98.31 213 ASP A C 1
ATOM 1653 O O . ASP A 1 213 ? 8.450 -4.772 13.925 1.00 98.31 213 ASP A O 1
ATOM 1657 N N . GLN A 1 214 ? 6.322 -5.402 14.201 1.00 98.50 214 GLN A N 1
ATOM 1658 C CA . GLN A 1 214 ? 6.661 -6.720 14.725 1.00 98.50 214 GLN A CA 1
ATOM 1659 C C . GLN A 1 214 ? 7.188 -7.611 13.601 1.00 98.50 214 GLN A C 1
ATOM 1661 O O . GLN A 1 214 ? 6.490 -7.911 12.636 1.00 98.50 214 GLN A O 1
ATOM 1666 N N . VAL A 1 215 ? 8.438 -8.042 13.754 1.00 97.62 215 VAL A N 1
ATOM 1667 C CA . VAL A 1 215 ? 9.117 -8.873 12.761 1.00 97.62 215 VAL A CA 1
ATOM 1668 C C . VAL A 1 215 ? 8.456 -10.242 12.624 1.00 97.62 215 VAL A C 1
ATOM 1670 O O . VAL A 1 215 ? 7.871 -10.757 13.581 1.00 97.62 215 VAL A O 1
ATOM 1673 N N . ASN A 1 216 ? 8.601 -10.846 11.445 1.00 97.00 216 ASN A N 1
ATOM 1674 C CA . ASN A 1 216 ? 8.182 -12.217 11.193 1.00 97.00 216 ASN A CA 1
ATOM 1675 C C . ASN A 1 216 ? 8.843 -13.170 12.211 1.00 97.00 216 ASN A C 1
ATOM 1677 O O . ASN A 1 216 ? 10.072 -13.248 12.237 1.00 97.00 216 ASN A O 1
ATOM 1681 N N . PRO A 1 217 ? 8.066 -13.929 13.007 1.00 95.88 217 PRO A N 1
ATOM 1682 C CA . PRO A 1 217 ? 8.599 -14.736 14.107 1.00 95.88 217 PRO A CA 1
ATOM 1683 C C . PRO A 1 217 ? 9.365 -15.986 13.664 1.00 95.88 217 PRO A C 1
ATOM 1685 O O . PRO A 1 217 ? 10.075 -16.580 14.469 1.00 95.88 217 PRO A O 1
ATOM 1688 N N . TRP A 1 218 ? 9.237 -16.419 12.409 1.00 95.62 218 TRP A N 1
ATOM 1689 C CA . TRP A 1 218 ? 9.978 -17.564 11.858 1.00 95.62 218 TRP A CA 1
ATOM 1690 C C . TRP A 1 218 ? 11.203 -17.137 11.052 1.00 95.62 218 TRP A C 1
ATOM 1692 O O . TRP A 1 218 ? 12.093 -17.946 10.800 1.00 95.62 218 TRP A O 1
ATOM 1702 N N . ASN A 1 219 ? 11.265 -15.869 10.648 1.00 95.25 219 ASN A N 1
ATOM 1703 C CA . ASN A 1 219 ? 12.411 -15.303 9.961 1.00 95.25 219 ASN A CA 1
ATOM 1704 C C . ASN A 1 219 ? 12.549 -13.814 10.292 1.00 95.25 219 ASN A C 1
ATOM 1706 O O . ASN A 1 219 ? 12.074 -12.953 9.553 1.00 95.25 219 ASN A O 1
ATOM 1710 N N . HIS A 1 220 ? 13.262 -13.505 11.376 1.00 95.19 220 HIS A N 1
ATOM 1711 C CA . HIS A 1 220 ? 13.452 -12.124 11.836 1.00 95.19 220 HIS A CA 1
ATOM 1712 C C . HIS A 1 220 ? 14.139 -11.240 10.783 1.00 95.19 220 HIS A C 1
ATOM 1714 O O . HIS A 1 220 ? 13.854 -10.047 10.705 1.00 95.19 220 HIS A O 1
ATOM 1720 N N . SER A 1 221 ? 14.990 -11.819 9.923 1.00 95.19 221 SER A N 1
ATOM 1721 C CA 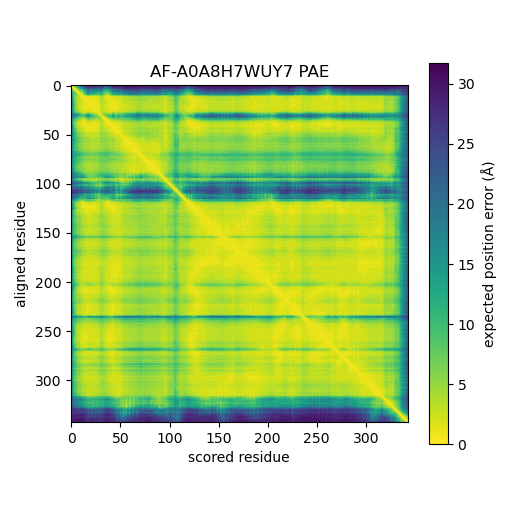. SER A 1 221 ? 15.646 -11.089 8.826 1.00 95.19 221 SER A CA 1
ATOM 1722 C C . SER A 1 221 ? 14.676 -10.622 7.738 1.00 95.19 221 SER A C 1
ATOM 1724 O O . SER A 1 221 ? 15.012 -9.731 6.965 1.00 95.19 221 SER A O 1
ATOM 1726 N N . ALA A 1 222 ? 13.466 -11.190 7.679 1.00 94.94 222 ALA A N 1
ATOM 1727 C CA . ALA A 1 222 ? 12.417 -10.730 6.778 1.00 94.94 222 ALA A CA 1
ATOM 1728 C C . ALA A 1 222 ? 11.699 -9.469 7.294 1.00 94.94 222 ALA A C 1
ATOM 1730 O O . ALA A 1 222 ? 10.896 -8.902 6.556 1.00 94.94 222 ALA A O 1
ATOM 1731 N N . GLY A 1 223 ? 11.987 -9.024 8.525 1.00 96.56 223 GLY A N 1
ATOM 1732 C CA . GLY A 1 223 ? 11.350 -7.862 9.143 1.00 96.56 223 GLY A CA 1
ATOM 1733 C C . GLY A 1 223 ? 9.831 -8.013 9.267 1.00 96.56 223 GLY A C 1
ATOM 1734 O O . GLY A 1 223 ? 9.303 -9.128 9.234 1.00 96.56 223 GLY A O 1
ATOM 1735 N N . ALA A 1 224 ? 9.125 -6.891 9.426 1.00 98.12 224 ALA A N 1
ATOM 1736 C CA . ALA A 1 224 ? 7.667 -6.853 9.306 1.00 98.12 224 ALA A CA 1
ATOM 1737 C C . ALA A 1 224 ? 7.287 -6.640 7.831 1.00 98.12 224 ALA A C 1
ATOM 1739 O O . ALA A 1 224 ? 7.094 -5.510 7.383 1.00 98.12 224 ALA A O 1
ATOM 1740 N N . HIS A 1 225 ? 7.295 -7.725 7.056 1.00 97.94 225 HIS A N 1
ATOM 1741 C CA . HIS A 1 225 ? 7.002 -7.691 5.622 1.00 97.94 225 HIS A CA 1
ATOM 1742 C C . HIS A 1 225 ? 5.497 -7.623 5.328 1.00 97.94 225 HIS A C 1
ATOM 1744 O O . HIS A 1 225 ? 4.682 -7.906 6.200 1.00 97.94 225 HIS A O 1
ATOM 1750 N N . HIS A 1 226 ? 5.144 -7.326 4.076 1.00 98.06 226 HIS A N 1
ATOM 1751 C CA . HIS A 1 226 ? 3.761 -7.336 3.584 1.00 98.06 226 HIS A CA 1
ATOM 1752 C C . HIS A 1 226 ? 2.979 -8.583 4.028 1.00 98.06 226 HIS A C 1
ATOM 1754 O O . HIS A 1 226 ? 3.518 -9.696 3.959 1.00 98.06 226 HIS A O 1
ATOM 1760 N N . ALA A 1 227 ? 1.739 -8.388 4.482 1.00 96.94 227 ALA A N 1
ATOM 1761 C CA . ALA A 1 227 ? 0.820 -9.412 4.986 1.00 96.94 227 ALA A CA 1
ATOM 1762 C C . ALA A 1 227 ? 1.264 -10.195 6.244 1.00 96.94 227 ALA A C 1
ATOM 1764 O O . ALA A 1 227 ? 0.618 -11.178 6.617 1.00 96.94 227 ALA A O 1
ATOM 1765 N N . ILE A 1 228 ? 2.359 -9.822 6.929 1.00 97.06 228 ILE A N 1
ATOM 1766 C CA . ILE A 1 228 ? 2.757 -10.518 8.173 1.00 97.06 228 ILE A CA 1
ATOM 1767 C C . ILE A 1 228 ? 1.732 -10.328 9.300 1.00 97.06 228 ILE A C 1
ATOM 1769 O O . ILE A 1 228 ? 1.572 -11.188 10.167 1.00 97.06 228 ILE A O 1
ATOM 1773 N N . ASP A 1 229 ? 1.021 -9.207 9.271 1.00 97.19 229 ASP A N 1
ATOM 1774 C CA . ASP A 1 229 ? -0.047 -8.847 10.191 1.00 97.19 229 ASP A CA 1
ATOM 1775 C C . ASP A 1 229 ? -1.252 -9.793 10.114 1.00 97.19 229 ASP A C 1
ATOM 1777 O O . ASP A 1 229 ? -1.877 -10.039 11.144 1.00 97.19 229 ASP A O 1
ATOM 1781 N N . LEU A 1 230 ? -1.504 -10.436 8.967 1.00 97.19 230 LEU A N 1
ATOM 1782 C CA . LEU A 1 230 ? -2.492 -11.516 8.848 1.00 97.19 230 LEU A CA 1
ATOM 1783 C C . LEU A 1 230 ? -2.204 -12.675 9.800 1.00 97.19 230 LEU A C 1
ATOM 1785 O O . LEU A 1 230 ? -3.127 -13.232 10.398 1.00 97.19 230 LEU A O 1
ATOM 1789 N N . ALA A 1 231 ? -0.928 -13.034 9.964 1.00 95.62 231 ALA A N 1
ATOM 1790 C CA . ALA A 1 231 ? -0.549 -14.102 10.877 1.00 95.62 231 ALA A CA 1
ATOM 1791 C C . ALA A 1 231 ? -0.931 -13.711 12.314 1.00 95.62 231 ALA A C 1
ATOM 1793 O O . ALA A 1 231 ? -1.598 -14.474 13.012 1.00 95.62 231 ALA A O 1
ATOM 1794 N N . PHE A 1 232 ? -0.581 -12.492 12.735 1.00 96.81 232 PHE A N 1
ATOM 1795 C CA . PHE A 1 232 ? -0.905 -11.984 14.069 1.00 96.81 232 PHE A CA 1
ATOM 1796 C C . PHE A 1 232 ? -2.418 -11.855 14.297 1.00 96.81 232 PHE A C 1
ATOM 1798 O O . PHE A 1 232 ? -2.911 -12.261 15.355 1.00 96.81 232 PHE A O 1
ATOM 1805 N N . LEU A 1 233 ? -3.153 -11.352 13.303 1.00 96.81 233 LEU A N 1
ATOM 1806 C CA . LEU A 1 233 ? -4.592 -11.135 13.380 1.00 96.81 233 LEU A CA 1
ATOM 1807 C C . LEU A 1 233 ? -5.374 -12.448 13.461 1.00 96.81 233 LEU A C 1
ATOM 1809 O O . LEU A 1 233 ? -6.174 -12.626 14.374 1.00 96.81 233 LEU A O 1
ATOM 1813 N N . PHE A 1 234 ? -5.158 -13.385 12.537 1.00 94.94 234 PHE A N 1
ATOM 1814 C CA . PHE A 1 234 ? -5.951 -14.618 12.507 1.00 94.94 234 PHE A CA 1
ATOM 1815 C C . PHE A 1 234 ? -5.450 -15.672 13.497 1.00 94.94 234 PHE A C 1
ATOM 1817 O O . PHE A 1 234 ? -6.223 -16.526 13.926 1.00 94.94 234 PHE A O 1
ATOM 1824 N N . GLY A 1 235 ? -4.176 -15.614 13.897 1.00 84.44 235 GLY A N 1
ATOM 1825 C CA . GLY A 1 235 ? -3.590 -16.415 14.974 1.00 84.44 235 GLY A CA 1
ATOM 1826 C C . GLY A 1 235 ? -3.472 -17.925 14.715 1.00 84.44 235 GLY A C 1
ATOM 1827 O O . GLY A 1 235 ? -2.677 -18.579 15.383 1.00 84.44 235 GLY A O 1
ATOM 1828 N N . GLY A 1 236 ? -4.212 -18.494 13.759 1.00 78.88 236 GLY A N 1
ATOM 1829 C CA . GLY A 1 236 ? -4.253 -19.928 13.472 1.00 78.88 236 GLY A CA 1
ATOM 1830 C C . GLY A 1 236 ? -3.975 -20.260 12.000 1.00 78.88 236 GLY A C 1
ATOM 1831 O O . GLY A 1 236 ? -4.326 -19.467 11.128 1.00 78.88 236 GLY A O 1
ATOM 1832 N N . PRO A 1 237 ? -3.383 -21.433 11.699 1.00 81.31 237 PRO A N 1
ATOM 1833 C CA . PRO A 1 237 ? -2.895 -22.473 12.615 1.00 81.31 237 PRO A CA 1
ATOM 1834 C C . PRO A 1 237 ? -1.409 -22.276 12.997 1.00 81.31 237 PRO A C 1
ATOM 1836 O O . PRO A 1 237 ? -0.609 -23.208 12.933 1.00 81.31 237 PRO A O 1
ATOM 1839 N N . PHE A 1 238 ? -0.999 -21.055 13.341 1.00 86.88 238 PHE A N 1
ATOM 1840 C CA . PHE A 1 238 ? 0.408 -20.714 13.540 1.00 86.88 238 PHE A CA 1
ATOM 1841 C C . PHE A 1 238 ? 0.897 -20.993 14.968 1.00 86.88 238 PHE A C 1
ATOM 1843 O O . PHE A 1 238 ? 0.227 -20.672 15.946 1.00 86.88 238 PHE A O 1
ATOM 1850 N N . ASN A 1 239 ? 2.105 -21.551 15.101 1.00 87.75 239 ASN A N 1
ATOM 1851 C CA . ASN A 1 239 ? 2.754 -21.717 16.400 1.00 87.75 239 ASN A CA 1
ATOM 1852 C C . ASN A 1 239 ? 3.681 -20.530 16.704 1.00 87.75 239 ASN A C 1
ATOM 1854 O O . ASN A 1 239 ? 4.693 -20.356 16.028 1.00 87.75 239 ASN A O 1
ATOM 1858 N N . TYR A 1 240 ? 3.355 -19.768 17.750 1.00 91.75 240 TYR A N 1
ATOM 1859 C CA . TYR A 1 240 ? 4.162 -18.657 18.269 1.00 91.75 240 TYR A CA 1
ATOM 1860 C C . TYR A 1 240 ? 4.932 -19.010 19.547 1.00 91.75 240 TYR A C 1
ATOM 1862 O O . TYR A 1 240 ? 5.487 -18.120 20.181 1.00 91.75 240 TYR A O 1
ATOM 1870 N N . SER A 1 241 ? 4.949 -20.276 19.991 1.00 90.88 241 SER A N 1
ATOM 1871 C CA . SER A 1 241 ? 5.528 -20.681 21.284 1.00 90.88 241 SER A CA 1
ATOM 1872 C C . SER A 1 241 ? 6.963 -20.195 21.490 1.00 90.88 241 SER A C 1
ATOM 1874 O O . SER A 1 241 ? 7.339 -19.912 22.626 1.00 90.88 241 SER A O 1
ATOM 1876 N N . HIS A 1 242 ? 7.727 -20.081 20.401 1.00 93.62 242 HIS A N 1
ATOM 1877 C CA . HIS A 1 242 ? 9.124 -19.652 20.360 1.00 93.62 242 HIS A CA 1
ATOM 1878 C C . HIS A 1 242 ? 9.333 -18.129 20.333 1.00 93.62 242 HIS A C 1
ATOM 1880 O O . HIS A 1 242 ? 10.468 -17.693 20.496 1.00 93.62 242 HIS A O 1
ATOM 1886 N N . ASP A 1 243 ? 8.286 -17.320 20.141 1.00 95.62 243 ASP A N 1
ATOM 1887 C CA . ASP A 1 243 ? 8.383 -15.859 20.045 1.00 95.62 243 ASP A CA 1
ATOM 1888 C C . ASP A 1 243 ? 7.289 -15.178 20.887 1.00 95.62 243 ASP A C 1
ATOM 1890 O O . ASP A 1 243 ? 6.143 -14.996 20.468 1.00 95.62 243 ASP A O 1
ATOM 1894 N N . GLU A 1 244 ? 7.652 -14.789 22.110 1.00 96.81 244 GLU A N 1
ATOM 1895 C CA . GLU A 1 244 ? 6.731 -14.136 23.048 1.00 96.81 244 GLU A CA 1
ATOM 1896 C C . GLU A 1 244 ? 6.263 -12.761 22.548 1.00 96.81 244 GLU A C 1
ATOM 1898 O O . GLU A 1 244 ? 5.119 -12.369 22.766 1.00 96.81 244 GLU A O 1
ATOM 1903 N N . SER A 1 245 ? 7.117 -12.046 21.809 1.00 97.56 245 SER A N 1
ATOM 1904 C CA . SER A 1 245 ? 6.758 -10.749 21.227 1.00 97.56 245 SER A CA 1
ATOM 1905 C C . SER A 1 245 ? 5.644 -10.893 20.190 1.00 97.56 245 SER A C 1
ATOM 1907 O O . SER A 1 245 ? 4.716 -10.083 20.167 1.00 97.56 245 SER A O 1
ATOM 1909 N N . ALA A 1 246 ? 5.699 -11.943 19.370 1.00 96.81 246 ALA A N 1
ATOM 1910 C CA . ALA A 1 246 ? 4.648 -12.262 18.411 1.00 96.81 246 ALA A CA 1
ATOM 1911 C C . ALA A 1 246 ? 3.328 -12.660 19.088 1.00 96.81 246 ALA A C 1
ATOM 1913 O O . ALA A 1 246 ? 2.267 -12.253 18.614 1.00 96.81 246 ALA A O 1
ATOM 1914 N N . LYS A 1 247 ? 3.367 -13.392 20.214 1.00 96.25 247 LYS A N 1
ATOM 1915 C CA . LYS A 1 247 ? 2.151 -13.696 20.994 1.00 96.25 247 LYS A CA 1
ATOM 1916 C C . LYS A 1 247 ? 1.486 -12.430 21.520 1.00 96.25 247 LYS A C 1
ATOM 1918 O O . LYS A 1 247 ? 0.281 -12.272 21.338 1.00 96.25 247 LYS A O 1
ATOM 1923 N N . ILE A 1 248 ? 2.265 -11.534 22.134 1.00 97.94 248 ILE A N 1
ATOM 1924 C CA . ILE A 1 248 ? 1.762 -10.263 22.678 1.00 97.94 248 ILE A CA 1
ATOM 1925 C C . ILE A 1 248 ? 1.115 -9.434 21.566 1.00 97.94 248 ILE A C 1
ATOM 1927 O O . ILE A 1 248 ? -0.024 -8.996 21.711 1.00 97.94 248 ILE A O 1
ATOM 1931 N N . VAL A 1 249 ? 1.811 -9.272 20.435 1.00 98.44 249 VAL A N 1
ATOM 1932 C CA . VAL A 1 249 ? 1.298 -8.511 19.287 1.00 98.44 249 VAL A CA 1
ATOM 1933 C C . VAL A 1 249 ? 0.041 -9.148 18.708 1.00 98.44 249 VAL A C 1
ATOM 1935 O O . VAL A 1 249 ? -0.934 -8.441 18.479 1.00 98.44 249 VAL A O 1
ATOM 1938 N N . GLY A 1 250 ? 0.019 -10.471 18.526 1.00 97.50 250 GLY A N 1
ATOM 1939 C CA . GLY A 1 250 ? -1.167 -11.173 18.041 1.00 97.50 250 GLY A CA 1
ATOM 1940 C C . GLY A 1 250 ? -2.372 -11.004 18.964 1.00 97.50 250 GLY A C 1
ATOM 1941 O O . GLY A 1 250 ? -3.475 -10.745 18.490 1.00 97.50 250 GLY A O 1
ATOM 1942 N N . THR A 1 251 ? -2.181 -11.118 20.280 1.00 97.19 251 THR A N 1
ATOM 1943 C CA . THR A 1 251 ? -3.261 -10.907 21.255 1.00 97.19 251 THR A CA 1
ATOM 1944 C C . THR A 1 251 ? -3.769 -9.471 21.219 1.00 97.19 251 THR A C 1
ATOM 1946 O O . THR A 1 251 ? -4.965 -9.270 21.027 1.00 97.19 251 THR A O 1
ATOM 1949 N N . SER A 1 252 ? -2.870 -8.486 21.296 1.00 98.38 252 SER A N 1
ATOM 1950 C CA . SER A 1 252 ? -3.243 -7.069 21.261 1.00 98.38 252 SER A CA 1
ATOM 1951 C C . SER A 1 252 ? -3.967 -6.697 19.962 1.00 98.38 252 SER A C 1
ATOM 1953 O O . SER A 1 252 ? -4.995 -6.028 20.004 1.00 98.38 252 SER A O 1
ATOM 1955 N N . MET A 1 253 ? -3.491 -7.180 18.810 1.00 98.25 253 MET A N 1
ATOM 1956 C CA . MET A 1 253 ? -4.123 -6.917 17.516 1.00 98.25 253 MET A CA 1
ATOM 1957 C C . MET A 1 253 ? -5.535 -7.508 17.446 1.00 98.25 253 MET A C 1
ATOM 1959 O O . MET A 1 253 ? -6.468 -6.822 17.033 1.00 98.25 253 MET A O 1
ATOM 1963 N N . ARG A 1 254 ? -5.735 -8.747 17.913 1.00 97.94 254 ARG A N 1
ATOM 1964 C CA . ARG A 1 254 ? -7.071 -9.363 17.957 1.00 97.94 254 ARG A CA 1
ATOM 1965 C C . ARG A 1 254 ? -8.027 -8.618 18.880 1.00 97.94 254 ARG A C 1
ATOM 1967 O O . ARG A 1 254 ? -9.171 -8.400 18.497 1.00 97.94 254 ARG A O 1
ATOM 1974 N N . GLU A 1 255 ? -7.573 -8.198 20.057 1.00 98.06 255 GLU A N 1
ATOM 1975 C CA . GLU A 1 255 ? -8.383 -7.403 20.990 1.00 98.06 255 GLU A CA 1
ATOM 1976 C C . GLU A 1 255 ? -8.794 -6.055 20.382 1.00 98.06 255 GLU A C 1
ATOM 1978 O O . GLU A 1 255 ? -9.965 -5.672 20.460 1.00 98.06 255 GLU A O 1
ATOM 1983 N N . SER A 1 256 ? -7.870 -5.365 19.703 1.00 98.44 256 SER A N 1
ATOM 1984 C CA . SER A 1 256 ? -8.168 -4.118 18.993 1.00 98.44 256 SER A CA 1
ATOM 1985 C C . SER A 1 256 ? -9.165 -4.325 17.852 1.00 98.44 256 SER A C 1
ATOM 1987 O O . SER A 1 256 ? -10.113 -3.551 17.730 1.00 98.44 256 SER A O 1
ATOM 1989 N N . TRP A 1 257 ? -9.009 -5.379 17.044 1.00 98.19 257 TRP A N 1
ATOM 1990 C CA . TRP A 1 257 ? -9.950 -5.677 15.959 1.00 98.19 257 TRP A CA 1
ATOM 1991 C C . TRP A 1 257 ? -11.331 -6.029 16.507 1.00 98.19 257 TRP A C 1
ATOM 1993 O O . TRP A 1 257 ? -12.319 -5.475 16.037 1.00 98.19 257 TRP A O 1
ATOM 2003 N N . ILE A 1 258 ? -11.416 -6.885 17.532 1.00 97.38 258 ILE A N 1
ATOM 2004 C CA . ILE A 1 258 ? -12.682 -7.221 18.201 1.00 97.38 258 ILE A CA 1
ATOM 2005 C C . ILE A 1 258 ? -13.352 -5.955 18.748 1.00 97.38 258 ILE A C 1
ATOM 2007 O O . ILE A 1 258 ? -14.559 -5.784 18.586 1.00 97.38 258 ILE A O 1
ATOM 2011 N N . THR A 1 259 ? -12.589 -5.048 19.356 1.00 97.94 259 THR A N 1
ATOM 2012 C CA . THR A 1 259 ? -13.119 -3.767 19.845 1.00 97.94 259 THR A CA 1
ATOM 2013 C C . THR A 1 259 ? -13.688 -2.936 18.695 1.00 97.94 259 THR A C 1
ATOM 2015 O O . THR A 1 259 ? -14.850 -2.530 18.750 1.00 97.94 259 THR A O 1
ATOM 2018 N N . PHE A 1 260 ? -12.911 -2.759 17.623 1.00 97.94 260 PHE A N 1
ATOM 2019 C CA . PHE A 1 260 ? -13.308 -1.977 16.455 1.00 97.94 260 PHE A CA 1
ATOM 2020 C C . PHE A 1 260 ? -14.554 -2.544 15.764 1.00 97.94 260 PHE A C 1
ATOM 2022 O O . PHE A 1 260 ? -15.513 -1.809 15.540 1.00 97.94 260 PHE A O 1
ATOM 2029 N N . ILE A 1 261 ? -14.599 -3.851 15.467 1.00 95.88 261 ILE A N 1
ATOM 2030 C CA . ILE A 1 261 ? -15.737 -4.453 14.749 1.00 95.88 261 ILE A CA 1
ATOM 2031 C C . ILE A 1 261 ? -17.049 -4.355 15.542 1.00 95.88 261 ILE A C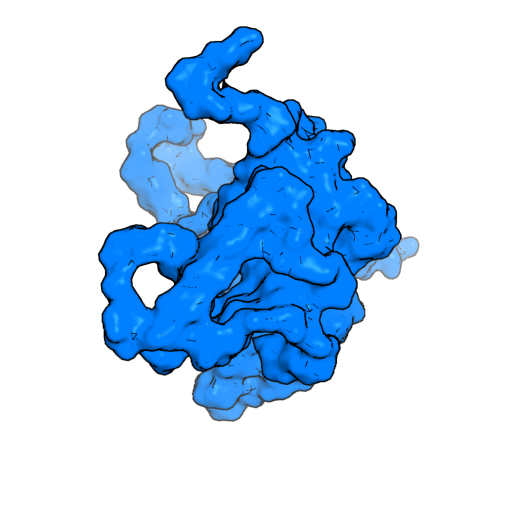 1
ATOM 2033 O O . ILE A 1 261 ? -18.116 -4.282 14.934 1.00 95.88 261 ILE A O 1
ATOM 2037 N N . ASN A 1 262 ? -16.974 -4.294 16.877 1.00 94.69 262 ASN A N 1
ATOM 2038 C CA . ASN A 1 262 ? -18.122 -4.105 17.770 1.00 94.69 262 ASN A CA 1
ATOM 2039 C C . ASN A 1 262 ? -18.501 -2.625 17.989 1.00 94.69 262 ASN A C 1
ATOM 2041 O O . ASN A 1 262 ? -19.395 -2.339 18.782 1.00 94.69 262 ASN A O 1
ATOM 2045 N N . GLY A 1 263 ? -17.854 -1.679 17.298 1.00 94.06 263 GLY A N 1
ATOM 2046 C CA . GLY A 1 263 ? -18.159 -0.247 17.399 1.00 94.06 263 GLY A CA 1
ATOM 2047 C C . GLY A 1 263 ? -17.462 0.489 18.534 1.00 94.06 263 GLY A C 1
ATOM 2048 O O . GLY A 1 263 ? -17.752 1.664 18.758 1.00 94.06 263 GLY A O 1
ATOM 2049 N N . GLY A 1 264 ? -16.541 -0.175 19.230 1.00 96.19 264 GLY A N 1
ATOM 2050 C CA . GLY A 1 264 ? -15.640 0.476 20.168 1.00 96.19 264 GLY A CA 1
ATOM 2051 C C . GLY A 1 264 ? -14.490 1.183 19.453 1.00 96.19 264 GLY A C 1
ATOM 2052 O O . GLY A 1 264 ? -14.119 0.838 18.330 1.00 96.19 264 GLY A O 1
ATOM 2053 N N . ASP A 1 265 ? -13.888 2.143 20.145 1.00 97.75 265 ASP A N 1
ATOM 2054 C CA . ASP A 1 265 ? -12.671 2.804 19.684 1.00 97.75 265 ASP A CA 1
ATOM 2055 C C . ASP A 1 265 ? -11.475 1.964 20.159 1.00 97.75 265 ASP A C 1
ATOM 2057 O O . ASP A 1 265 ? -11.299 1.802 21.369 1.00 97.75 265 ASP A O 1
ATOM 2061 N N . PRO A 1 266 ? -10.661 1.385 19.255 1.00 97.50 266 PRO A N 1
ATOM 2062 C CA . PRO A 1 266 ? -9.559 0.514 19.661 1.00 97.50 266 PRO A CA 1
ATOM 2063 C C . PRO A 1 266 ? -8.405 1.289 20.324 1.00 97.50 266 PRO A C 1
ATOM 2065 O O . PRO A 1 266 ? -7.602 0.697 21.045 1.00 97.50 266 PRO A O 1
ATOM 2068 N N . TRP A 1 267 ? -8.323 2.602 20.084 1.00 96.94 267 TRP A N 1
ATOM 2069 C C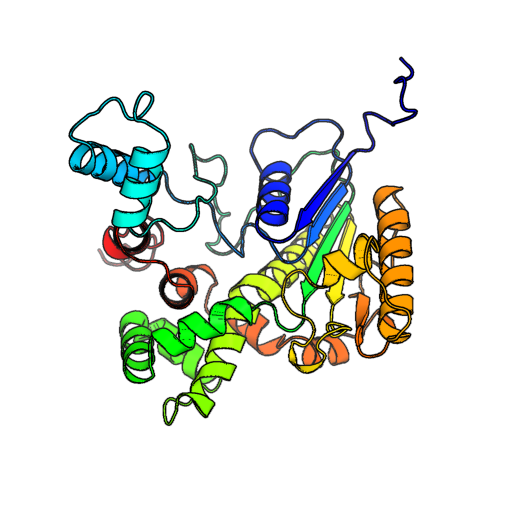A . TRP A 1 267 ? -7.428 3.576 20.719 1.00 96.94 267 TRP A CA 1
ATOM 2070 C C . TRP A 1 267 ? -7.939 5.004 20.455 1.00 96.94 267 TRP A C 1
ATOM 2072 O O . TRP A 1 267 ? -8.977 5.190 19.827 1.00 96.94 267 TRP A O 1
ATOM 2082 N N . GLU A 1 268 ? -7.230 6.029 20.931 1.00 93.56 268 GLU A N 1
ATOM 2083 C CA . GLU A 1 268 ? -7.589 7.436 20.702 1.00 93.56 268 GLU A CA 1
ATOM 2084 C C . GLU A 1 268 ? -7.417 7.839 19.225 1.00 93.56 268 GLU A C 1
ATOM 2086 O O . GLU A 1 268 ? -6.360 7.611 18.637 1.00 93.56 268 GLU A O 1
ATOM 2091 N N . GLN A 1 269 ? -8.426 8.490 18.634 1.00 86.81 269 GLN A N 1
ATOM 2092 C CA . GLN A 1 269 ? -8.480 8.813 17.194 1.00 86.81 269 GLN A CA 1
ATOM 2093 C C . GLN A 1 269 ? -7.335 9.711 16.695 1.00 86.81 269 GLN A C 1
ATOM 2095 O O . GLN A 1 269 ? -6.922 9.604 15.544 1.00 86.81 269 GLN A O 1
ATOM 2100 N N . ASP A 1 270 ? -6.788 10.570 17.556 1.00 84.62 270 ASP A N 1
ATOM 2101 C CA . ASP A 1 270 ? -5.683 11.470 17.201 1.00 84.62 270 ASP A CA 1
ATOM 2102 C C . ASP A 1 270 ? -4.300 10.807 17.314 1.00 84.62 270 ASP A C 1
ATOM 2104 O O . ASP A 1 270 ? -3.267 11.470 17.192 1.00 84.62 270 ASP A O 1
ATOM 2108 N N . THR A 1 271 ? -4.262 9.491 17.537 1.00 91.44 271 THR A N 1
ATOM 2109 C CA . THR A 1 271 ? -3.025 8.730 17.692 1.00 91.44 271 THR A CA 1
ATOM 2110 C C . THR A 1 271 ? -2.877 7.663 16.616 1.00 91.44 271 THR A C 1
ATOM 2112 O O . THR A 1 271 ? -3.849 7.097 16.113 1.00 91.44 271 THR A O 1
ATOM 2115 N N . VAL A 1 272 ? -1.622 7.366 16.275 1.00 97.00 272 VAL A N 1
ATOM 2116 C CA . VAL A 1 272 ? -1.278 6.165 15.512 1.00 97.00 272 VAL A CA 1
ATOM 2117 C C . VAL A 1 272 ? -0.916 5.072 16.506 1.00 97.00 272 VAL A C 1
ATOM 2119 O O . VAL A 1 272 ? -0.151 5.326 17.436 1.00 97.00 272 VAL A O 1
ATOM 2122 N N . TYR A 1 273 ? -1.433 3.861 16.325 1.00 98.50 273 TYR A N 1
ATOM 2123 C CA . TYR A 1 273 ? -1.111 2.727 17.191 1.00 98.50 273 TYR A CA 1
ATOM 2124 C C . TYR A 1 273 ? 0.003 1.867 16.591 1.00 98.50 273 TYR A C 1
ATOM 2126 O O . TYR A 1 273 ? -0.042 1.488 15.425 1.00 98.50 273 TYR A O 1
ATOM 2134 N N . GLY A 1 274 ? 1.036 1.565 17.369 1.00 98.50 274 GLY A N 1
ATOM 2135 C CA . GLY A 1 274 ? 2.128 0.697 16.944 1.00 98.50 274 GLY A CA 1
ATOM 2136 C C . GLY A 1 274 ? 1.921 -0.731 17.431 1.00 98.50 274 GLY A C 1
ATOM 2137 O O . GLY A 1 274 ? 1.750 -0.935 18.630 1.00 98.50 274 GLY A O 1
ATOM 2138 N N . PHE A 1 275 ? 2.019 -1.704 16.526 1.00 98.69 275 PHE A N 1
ATOM 2139 C CA . PHE A 1 275 ? 2.119 -3.129 16.840 1.00 98.69 275 PHE A CA 1
ATOM 2140 C C . PHE A 1 275 ? 3.559 -3.602 16.642 1.00 98.69 275 PHE A C 1
ATOM 2142 O O . PHE A 1 275 ? 4.037 -3.787 15.520 1.00 98.69 275 PHE A O 1
ATOM 2149 N N . GLY A 1 276 ? 4.269 -3.780 17.750 1.00 98.12 276 GLY A N 1
ATOM 2150 C CA . GLY A 1 276 ? 5.701 -4.040 17.764 1.00 98.12 276 GLY A CA 1
ATOM 2151 C C . GLY A 1 276 ? 6.555 -2.774 17.570 1.00 98.12 276 GLY A C 1
ATOM 2152 O O . GLY A 1 276 ? 6.058 -1.641 17.624 1.00 98.12 276 GLY A O 1
ATOM 2153 N N . PRO A 1 277 ? 7.875 -2.944 17.381 1.00 97.06 277 PRO A N 1
ATOM 2154 C CA . PRO A 1 277 ? 8.602 -4.214 17.462 1.00 97.06 277 PRO A CA 1
ATOM 2155 C C . PRO A 1 277 ? 8.709 -4.726 18.911 1.00 97.06 277 PRO A C 1
ATOM 2157 O O . PRO A 1 277 ? 8.417 -3.998 19.862 1.00 97.06 277 PRO A O 1
ATOM 2160 N N . LYS A 1 278 ? 9.190 -5.965 19.086 1.00 96.56 278 LYS A N 1
ATOM 2161 C CA . LYS A 1 278 ? 9.500 -6.582 20.394 1.00 96.56 278 LYS A CA 1
ATOM 2162 C C . LYS A 1 278 ? 8.306 -6.615 21.360 1.00 96.56 278 LYS A C 1
ATOM 2164 O O . LYS A 1 278 ? 8.446 -6.285 22.535 1.00 96.56 278 LYS A O 1
ATOM 2169 N N . GLY A 1 279 ? 7.114 -6.930 20.851 1.00 97.12 279 GLY A N 1
ATOM 2170 C CA . GLY A 1 279 ? 5.906 -7.050 21.674 1.00 97.12 279 GLY A CA 1
ATOM 2171 C C . GLY A 1 279 ? 5.292 -5.711 22.094 1.00 97.12 279 GLY A C 1
ATOM 2172 O O . GLY A 1 279 ? 4.273 -5.684 22.774 1.00 97.12 279 GLY A O 1
ATOM 2173 N N . ASN A 1 280 ? 5.895 -4.582 21.716 1.00 97.81 280 ASN A N 1
ATOM 2174 C CA . ASN A 1 280 ? 5.451 -3.271 22.164 1.00 97.81 280 ASN A CA 1
ATOM 2175 C C . ASN A 1 280 ? 4.166 -2.840 21.436 1.00 97.81 280 ASN A C 1
ATOM 2177 O O . ASN A 1 280 ? 4.222 -2.553 20.245 1.00 97.81 280 ASN A O 1
ATOM 2181 N N . CYS A 1 281 ? 3.038 -2.780 22.149 1.00 98.44 281 CYS A N 1
ATOM 2182 C CA . CYS A 1 281 ? 1.738 -2.382 21.602 1.00 98.44 281 CYS A CA 1
ATOM 2183 C C . CYS A 1 281 ? 1.228 -1.131 22.327 1.00 98.44 281 CYS A C 1
ATOM 2185 O O . CYS A 1 281 ? 0.943 -1.193 23.524 1.00 98.44 281 CYS A O 1
ATOM 2187 N N . ARG A 1 282 ? 1.204 0.022 21.646 1.00 97.56 282 ARG A N 1
ATOM 2188 C CA . ARG A 1 282 ? 0.765 1.310 22.224 1.00 97.56 282 ARG A CA 1
ATOM 2189 C C . ARG A 1 282 ? 0.549 2.382 21.163 1.00 97.56 282 ARG A C 1
ATOM 2191 O O . ARG A 1 282 ? 1.146 2.323 20.090 1.00 97.56 282 ARG A O 1
ATOM 2198 N N . ALA A 1 283 ? -0.185 3.430 21.529 1.00 97.12 283 ALA A N 1
ATOM 2199 C CA . ALA A 1 283 ? -0.162 4.697 20.808 1.00 97.12 283 ALA A CA 1
ATOM 2200 C C . ALA A 1 283 ? 1.274 5.251 20.722 1.00 97.12 283 ALA A C 1
ATOM 2202 O O . ALA A 1 283 ? 2.024 5.250 21.707 1.00 97.12 283 ALA A O 1
ATOM 2203 N N . ILE A 1 284 ? 1.662 5.717 19.537 1.00 95.44 284 ILE A N 1
ATOM 2204 C CA . ILE A 1 284 ? 2.975 6.297 19.259 1.00 95.44 284 ILE A CA 1
ATOM 2205 C C . ILE A 1 284 ? 2.853 7.790 18.961 1.00 95.44 284 ILE A C 1
ATOM 2207 O O . ILE A 1 284 ? 1.930 8.245 18.289 1.00 95.44 284 ILE A O 1
ATOM 2211 N N . LYS A 1 285 ? 3.817 8.560 19.473 1.00 91.25 285 LYS A N 1
ATOM 2212 C CA . LYS A 1 285 ? 3.914 10.000 19.216 1.00 91.25 285 LYS A CA 1
ATOM 2213 C C . LYS A 1 285 ? 4.413 10.272 17.786 1.00 91.25 285 LYS A C 1
ATOM 2215 O O . LYS A 1 285 ? 5.108 9.411 17.233 1.00 91.25 285 LYS A O 1
ATOM 2220 N N . PRO A 1 286 ? 4.146 11.457 17.206 1.00 91.69 286 PRO A N 1
ATOM 2221 C CA . PRO A 1 286 ? 4.609 11.815 15.862 1.00 91.69 286 PRO A CA 1
ATOM 2222 C C . PRO A 1 286 ? 6.118 11.629 15.639 1.00 91.69 286 PRO A C 1
ATOM 2224 O O . PRO A 1 286 ? 6.531 11.189 14.568 1.00 91.69 286 PRO A O 1
ATOM 2227 N N . GLU A 1 287 ? 6.947 11.879 16.656 1.00 92.94 287 GLU A N 1
ATOM 2228 C CA . GLU A 1 287 ? 8.407 11.719 16.569 1.00 92.94 287 GLU A CA 1
ATOM 2229 C C . GLU A 1 287 ? 8.830 10.247 16.492 1.00 92.94 287 GLU A C 1
ATOM 2231 O O . GLU A 1 287 ? 9.862 9.914 15.919 1.00 92.94 287 GLU A O 1
ATOM 2236 N N . VAL A 1 288 ? 8.038 9.343 17.074 1.00 93.62 288 VAL A N 1
ATOM 2237 C CA . VAL A 1 288 ? 8.268 7.896 16.973 1.00 93.62 288 VAL A CA 1
ATOM 2238 C C . VAL A 1 288 ? 7.767 7.386 15.624 1.00 93.62 288 VAL A C 1
ATOM 2240 O O . VAL A 1 288 ? 8.403 6.525 15.015 1.00 93.62 288 VAL A O 1
ATOM 2243 N N . LEU A 1 289 ? 6.653 7.930 15.128 1.00 95.19 289 LEU A N 1
ATOM 2244 C CA . LEU A 1 289 ? 6.144 7.605 13.800 1.00 95.19 289 LEU A CA 1
ATOM 2245 C C . LEU A 1 289 ? 7.144 7.998 12.707 1.00 95.19 289 LEU A C 1
ATOM 2247 O O . LEU A 1 289 ? 7.390 7.184 11.824 1.00 95.19 289 LEU A O 1
ATOM 2251 N N . SER A 1 290 ? 7.778 9.173 12.794 1.00 94.19 290 SER A N 1
ATOM 2252 C CA . SER A 1 290 ? 8.783 9.625 11.815 1.00 94.19 290 SER A CA 1
ATOM 2253 C C . SER A 1 290 ? 10.064 8.781 11.788 1.00 94.19 290 SER A C 1
ATOM 2255 O O . SER A 1 290 ? 10.798 8.791 10.800 1.00 94.19 290 SER A O 1
ATOM 2257 N N . GLN A 1 291 ? 10.331 8.020 12.852 1.00 92.25 291 GLN A N 1
ATOM 2258 C CA . GLN A 1 291 ? 11.415 7.033 12.896 1.00 92.25 291 GLN A CA 1
ATOM 2259 C C . GLN A 1 291 ? 10.998 5.684 12.294 1.00 92.25 291 GLN A C 1
ATOM 2261 O O . GLN A 1 291 ? 11.837 4.955 11.768 1.00 92.25 291 GLN A O 1
ATOM 2266 N N . ARG A 1 292 ? 9.708 5.334 12.379 1.00 94.56 292 ARG A N 1
ATOM 2267 C CA . ARG A 1 292 ? 9.147 4.063 11.882 1.00 94.56 292 ARG A CA 1
ATOM 2268 C C . ARG A 1 292 ? 8.725 4.131 10.419 1.00 94.56 292 ARG A C 1
ATOM 2270 O O . ARG A 1 292 ? 8.788 3.132 9.706 1.00 94.56 292 ARG A O 1
ATOM 2277 N N . ARG A 1 293 ? 8.281 5.300 9.971 1.00 96.12 293 ARG A N 1
ATOM 2278 C CA . ARG A 1 293 ? 7.901 5.622 8.595 1.00 96.12 293 ARG A CA 1
ATOM 2279 C C . ARG A 1 293 ? 8.611 6.908 8.211 1.00 96.12 293 ARG A C 1
ATOM 2281 O O . ARG A 1 293 ? 8.723 7.814 9.026 1.00 96.12 293 ARG A O 1
ATOM 2288 N N . ARG A 1 294 ? 9.081 7.007 6.968 1.00 96.44 294 ARG A N 1
ATOM 2289 C CA . ARG A 1 294 ? 9.791 8.189 6.451 1.00 96.44 294 ARG A CA 1
ATOM 2290 C C . ARG A 1 294 ? 8.804 9.333 6.198 1.00 96.44 294 ARG A C 1
ATOM 2292 O O . ARG A 1 294 ? 8.570 9.713 5.057 1.00 96.44 294 ARG A O 1
ATOM 2299 N N . THR A 1 295 ? 8.197 9.873 7.256 1.00 95.81 295 THR A N 1
ATOM 2300 C CA . THR A 1 295 ? 7.117 10.873 7.162 1.00 95.81 295 THR A CA 1
ATOM 2301 C C . THR A 1 295 ? 7.545 12.124 6.402 1.00 95.81 295 THR A C 1
ATOM 2303 O O . THR A 1 295 ? 6.750 12.672 5.650 1.00 95.81 295 THR A O 1
ATOM 2306 N N . HIS A 1 296 ? 8.814 12.532 6.511 1.00 96.62 296 HIS A N 1
ATOM 2307 C CA . HIS A 1 296 ? 9.364 13.605 5.682 1.00 96.62 296 HIS A CA 1
ATOM 2308 C C . HIS A 1 296 ? 9.280 13.275 4.183 1.00 96.62 296 HIS A C 1
ATOM 2310 O O . HIS A 1 296 ? 8.774 14.089 3.417 1.00 96.62 296 HIS A O 1
ATOM 2316 N N . CYS A 1 297 ? 9.684 12.069 3.771 1.00 97.62 297 CYS A N 1
ATOM 2317 C CA . CYS A 1 297 ? 9.588 11.651 2.374 1.00 97.62 297 CYS A CA 1
ATOM 2318 C C . CYS A 1 297 ? 8.131 11.520 1.920 1.00 97.62 297 CYS A C 1
ATOM 2320 O O . CYS A 1 297 ? 7.806 11.961 0.826 1.00 97.62 297 CYS A O 1
ATOM 2322 N N . ILE A 1 298 ? 7.239 10.987 2.762 1.00 96.25 298 ILE A N 1
ATOM 2323 C CA . ILE A 1 298 ? 5.792 10.920 2.480 1.00 96.25 298 ILE A CA 1
ATOM 2324 C C . ILE A 1 298 ? 5.220 12.326 2.241 1.00 96.25 298 ILE A C 1
ATOM 2326 O O . ILE A 1 298 ? 4.491 12.534 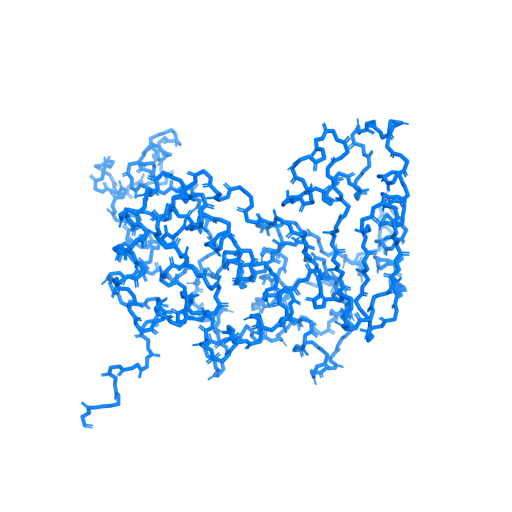1.272 1.00 96.25 298 ILE A O 1
ATOM 2330 N N . ASN A 1 299 ? 5.605 13.306 3.063 1.00 95.44 299 ASN A N 1
ATOM 2331 C CA . ASN A 1 299 ? 5.197 14.698 2.881 1.00 95.44 299 ASN A CA 1
ATOM 2332 C C . ASN A 1 299 ? 5.730 15.288 1.572 1.00 95.44 299 ASN A C 1
ATOM 2334 O O . ASN A 1 299 ? 4.958 15.874 0.818 1.00 95.44 299 ASN A O 1
ATOM 2338 N N . SER A 1 300 ? 7.005 15.073 1.246 1.00 96.44 300 SER A N 1
ATOM 2339 C CA . SER A 1 300 ? 7.566 15.522 -0.032 1.00 96.44 300 SER A CA 1
ATOM 2340 C C . SER A 1 300 ? 6.919 14.824 -1.232 1.00 96.44 300 SER A C 1
ATOM 2342 O O . SER A 1 300 ? 6.689 15.463 -2.250 1.00 96.44 300 SER A O 1
ATOM 2344 N N . LEU A 1 301 ? 6.540 13.545 -1.134 1.00 95.31 301 LEU A N 1
ATOM 2345 C CA . LEU A 1 301 ? 5.797 12.854 -2.198 1.00 95.31 301 LEU A CA 1
ATOM 2346 C C . LEU A 1 301 ? 4.430 13.499 -2.472 1.00 95.31 301 LEU A C 1
ATOM 2348 O O . LEU A 1 301 ? 3.976 13.485 -3.617 1.00 95.31 301 LEU A O 1
ATOM 2352 N N . ARG A 1 302 ? 3.794 14.092 -1.455 1.00 92.25 302 ARG A N 1
ATOM 2353 C CA . ARG A 1 302 ? 2.550 14.860 -1.612 1.00 92.25 302 ARG A CA 1
ATOM 2354 C C . ARG A 1 302 ? 2.778 16.122 -2.445 1.00 92.25 302 ARG A C 1
ATOM 2356 O O . ARG A 1 302 ? 1.989 16.400 -3.339 1.00 92.25 302 ARG A O 1
ATOM 2363 N N . GLU A 1 303 ? 3.879 16.829 -2.197 1.00 92.19 303 GLU A N 1
ATOM 2364 C CA . GLU A 1 303 ? 4.283 18.028 -2.948 1.00 92.19 303 GLU A CA 1
ATOM 2365 C C . GLU A 1 303 ? 4.717 17.695 -4.384 1.00 92.19 303 GLU A C 1
ATOM 2367 O O . GLU A 1 303 ? 4.343 18.387 -5.330 1.00 92.19 303 GLU A O 1
ATOM 2372 N N . ILE A 1 304 ? 5.472 16.604 -4.563 1.00 92.62 304 ILE A N 1
ATOM 2373 C CA . ILE A 1 304 ? 5.864 16.090 -5.882 1.00 92.62 304 ILE A CA 1
ATOM 2374 C C . ILE A 1 304 ? 4.618 15.665 -6.670 1.00 92.62 304 ILE A C 1
ATOM 2376 O O . ILE A 1 304 ? 4.551 15.877 -7.880 1.00 92.62 304 ILE A O 1
ATOM 2380 N N . GLY A 1 305 ? 3.622 15.097 -5.997 1.00 88.50 305 GLY A N 1
ATOM 2381 C CA . GLY A 1 305 ? 2.374 14.637 -6.586 1.00 88.50 305 GLY A CA 1
ATOM 2382 C C . GLY A 1 305 ? 2.395 13.137 -6.867 1.00 88.50 305 GLY A C 1
ATOM 2383 O O . GLY A 1 305 ? 3.141 12.641 -7.713 1.00 88.50 305 GLY A O 1
ATOM 2384 N N . TRP A 1 306 ? 1.512 12.407 -6.185 1.00 86.88 306 TRP A N 1
ATOM 2385 C CA . TRP A 1 306 ? 1.398 10.949 -6.284 1.00 86.88 306 TRP A CA 1
ATOM 2386 C C . TRP A 1 306 ? 1.155 10.453 -7.721 1.00 86.88 306 TRP A C 1
ATOM 2388 O O . TRP A 1 306 ? 1.757 9.455 -8.131 1.00 86.88 306 TRP A O 1
ATOM 2398 N N . SER A 1 307 ? 0.332 11.162 -8.505 1.00 82.06 307 SER A N 1
ATOM 2399 C CA . SER A 1 307 ? 0.037 10.849 -9.914 1.00 82.06 307 SER A CA 1
ATOM 2400 C C . SER A 1 307 ? 1.289 10.917 -10.794 1.00 82.06 307 SER A C 1
ATOM 2402 O O . SER A 1 307 ? 1.548 10.011 -11.586 1.00 82.06 307 SER A O 1
ATOM 2404 N N . ARG A 1 308 ? 2.125 11.946 -10.598 1.00 86.94 308 ARG A N 1
ATOM 2405 C CA . ARG A 1 308 ? 3.383 12.156 -11.335 1.00 86.94 308 ARG A CA 1
ATOM 2406 C C . ARG A 1 308 ? 4.383 11.024 -11.095 1.00 86.94 308 ARG A C 1
ATOM 2408 O O . ARG A 1 308 ? 5.172 10.703 -11.981 1.00 86.94 308 ARG A O 1
ATOM 2415 N N . CYS A 1 309 ? 4.320 10.376 -9.934 1.00 90.50 309 CYS A N 1
ATOM 2416 C CA . CYS A 1 309 ? 5.154 9.224 -9.605 1.00 90.50 309 CYS A CA 1
ATOM 2417 C C . CYS A 1 309 ? 4.653 7.897 -10.211 1.00 90.50 309 CYS A C 1
ATOM 2419 O O . CYS A 1 309 ? 5.440 6.947 -10.293 1.00 90.50 309 CYS A O 1
ATOM 2421 N N . GLN A 1 310 ? 3.386 7.807 -10.653 1.00 85.44 310 GLN A N 1
ATOM 2422 C CA . GLN A 1 310 ? 2.783 6.548 -11.121 1.00 85.44 310 GLN A CA 1
ATOM 2423 C C . GLN A 1 310 ? 3.507 5.896 -12.315 1.00 85.44 310 GLN A C 1
ATOM 2425 O O . GLN A 1 310 ? 3.693 4.675 -12.289 1.00 85.44 310 GLN A O 1
ATOM 2430 N N . PRO A 1 311 ? 3.986 6.637 -13.333 1.00 85.38 311 PRO A N 1
ATOM 2431 C CA . PRO A 1 311 ? 4.724 6.033 -14.441 1.00 85.38 311 PRO A CA 1
ATOM 2432 C C . PRO A 1 311 ? 6.010 5.317 -14.012 1.00 85.38 311 PRO A C 1
ATOM 2434 O O . PRO A 1 311 ? 6.239 4.161 -14.381 1.00 85.38 311 PRO A O 1
ATOM 2437 N N . LEU A 1 312 ? 6.824 5.974 -13.179 1.00 91.31 312 LEU A N 1
ATOM 2438 C CA . LEU A 1 312 ? 8.081 5.420 -12.675 1.00 91.31 312 LEU A CA 1
ATOM 2439 C C . LEU A 1 312 ? 7.828 4.200 -11.777 1.00 91.31 312 LEU A C 1
ATOM 2441 O O . LEU A 1 312 ? 8.426 3.141 -11.982 1.00 91.31 312 LEU A O 1
ATOM 2445 N N . ILE A 1 313 ? 6.907 4.316 -10.815 1.00 90.50 313 ILE A N 1
ATOM 2446 C CA . ILE A 1 313 ? 6.631 3.234 -9.861 1.00 90.50 313 ILE A CA 1
ATOM 2447 C C . ILE A 1 313 ? 6.029 1.997 -10.541 1.00 90.50 313 ILE A C 1
ATOM 2449 O O . ILE A 1 313 ? 6.405 0.873 -10.216 1.00 90.50 313 ILE A O 1
ATOM 2453 N N . THR A 1 314 ? 5.166 2.186 -11.543 1.00 85.62 314 THR A N 1
ATOM 2454 C CA . THR A 1 314 ? 4.540 1.092 -12.305 1.00 85.62 314 THR A CA 1
ATOM 2455 C C . THR A 1 314 ? 5.594 0.229 -13.006 1.00 85.62 314 THR A C 1
ATOM 2457 O O . THR A 1 314 ? 5.518 -1.002 -12.998 1.00 85.62 314 THR A O 1
ATOM 2460 N N . ARG A 1 315 ? 6.644 0.857 -13.548 1.00 86.88 315 ARG A N 1
ATOM 2461 C CA . ARG A 1 315 ? 7.782 0.158 -14.166 1.00 86.88 315 ARG A CA 1
ATOM 2462 C C . ARG A 1 315 ? 8.649 -0.567 -13.132 1.00 86.88 315 ARG A C 1
ATOM 2464 O O . ARG A 1 315 ? 9.045 -1.713 -13.372 1.00 86.88 315 ARG A O 1
ATOM 2471 N N . LEU A 1 316 ? 8.912 0.069 -11.986 1.00 91.12 316 LEU A N 1
ATOM 2472 C CA . LEU A 1 316 ? 9.680 -0.521 -10.880 1.00 91.12 316 LEU A CA 1
ATOM 2473 C C . LEU A 1 316 ? 8.994 -1.764 -10.296 1.00 91.12 316 LEU A C 1
ATOM 2475 O O . LEU A 1 316 ? 9.666 -2.746 -9.992 1.00 91.12 316 LEU A O 1
ATOM 2479 N N . MET A 1 317 ? 7.663 -1.762 -10.227 1.00 85.19 317 MET A N 1
ATOM 2480 C CA . MET A 1 317 ? 6.862 -2.904 -9.770 1.00 85.19 317 MET A CA 1
ATOM 2481 C C . MET A 1 317 ? 6.697 -4.009 -10.820 1.00 85.19 317 MET A C 1
ATOM 2483 O O . MET A 1 317 ? 6.116 -5.048 -10.531 1.00 85.19 317 MET A O 1
ATOM 2487 N N . GLY A 1 318 ? 7.243 -3.827 -12.025 1.00 78.50 318 GLY A N 1
ATOM 2488 C CA . GLY A 1 318 ? 7.321 -4.889 -13.022 1.00 78.50 318 GLY A CA 1
ATOM 2489 C C . GLY A 1 318 ? 6.173 -4.964 -14.017 1.00 78.50 318 GLY A C 1
ATOM 2490 O O . GLY A 1 318 ? 6.095 -5.971 -14.716 1.00 78.50 318 GLY A O 1
ATOM 2491 N N . ALA A 1 319 ? 5.365 -3.910 -14.175 1.00 74.94 319 ALA A N 1
ATOM 2492 C CA . ALA A 1 319 ? 4.466 -3.823 -15.323 1.00 74.94 319 ALA A CA 1
ATOM 2493 C C . ALA A 1 319 ? 5.265 -3.866 -16.641 1.00 74.94 319 ALA A C 1
ATOM 2495 O O . ALA A 1 319 ? 6.312 -3.220 -16.782 1.00 74.94 319 ALA A O 1
ATOM 2496 N N . ARG A 1 320 ? 4.776 -4.649 -17.609 1.00 71.38 320 ARG A N 1
ATOM 2497 C CA . ARG A 1 320 ? 5.394 -4.864 -18.926 1.00 71.38 320 ARG A CA 1
ATOM 2498 C C . ARG A 1 320 ? 4.320 -5.042 -20.000 1.00 71.38 320 ARG A C 1
ATOM 2500 O O . ARG A 1 320 ? 3.135 -5.134 -19.690 1.00 71.38 320 ARG A O 1
ATOM 2507 N N . GLY A 1 321 ? 4.765 -5.106 -21.254 1.00 73.38 321 GLY A N 1
ATOM 2508 C CA . GLY A 1 321 ? 3.919 -5.453 -22.393 1.00 73.38 321 GLY A CA 1
ATOM 2509 C C . GLY A 1 321 ? 2.747 -4.492 -22.562 1.00 73.38 321 GLY A C 1
ATOM 2510 O O . GLY A 1 321 ? 2.916 -3.276 -22.478 1.00 73.38 321 GLY A O 1
ATOM 2511 N N . VAL A 1 322 ? 1.560 -5.058 -22.757 1.00 68.69 322 VAL A N 1
ATOM 2512 C CA . VAL A 1 322 ? 0.341 -4.312 -23.105 1.00 68.69 322 VAL A CA 1
ATOM 2513 C C . VAL A 1 322 ? -0.115 -3.380 -21.989 1.00 68.69 322 VAL A C 1
ATOM 2515 O O . VAL A 1 322 ? -0.637 -2.306 -22.264 1.00 68.69 322 VAL A O 1
ATOM 2518 N N . VAL A 1 323 ? 0.127 -3.754 -20.728 1.00 67.25 323 VAL A N 1
ATOM 2519 C CA . VAL A 1 323 ? -0.184 -2.898 -19.573 1.00 67.25 323 VAL A CA 1
ATOM 2520 C C . VAL 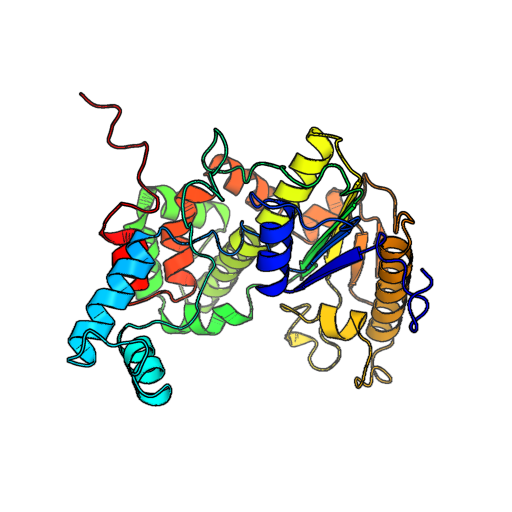A 1 323 ? 0.599 -1.599 -19.680 1.00 67.25 323 VAL A C 1
ATOM 2522 O O . VAL A 1 323 ? 0.043 -0.520 -19.562 1.00 67.25 323 VAL A O 1
ATOM 2525 N N . VAL A 1 324 ? 1.896 -1.689 -19.947 1.00 72.31 324 VAL A N 1
ATOM 2526 C CA . VAL A 1 324 ? 2.739 -0.507 -20.115 1.00 72.31 324 VAL A CA 1
ATOM 2527 C C . VAL A 1 324 ? 2.287 0.346 -21.299 1.00 72.31 324 VAL A C 1
ATOM 2529 O O . VAL A 1 324 ? 2.201 1.560 -21.154 1.00 72.31 324 VAL A O 1
ATOM 2532 N N . GLU A 1 325 ? 2.014 -0.287 -22.437 1.00 72.25 325 GLU A N 1
ATOM 2533 C CA . GLU A 1 325 ? 1.616 0.391 -23.673 1.00 72.25 325 GLU A CA 1
ATOM 2534 C C . GLU A 1 325 ? 0.329 1.195 -23.455 1.00 72.25 325 GLU A C 1
ATOM 2536 O O . GLU A 1 325 ? 0.304 2.403 -23.678 1.00 72.25 325 GLU A O 1
ATOM 2541 N N . ALA A 1 326 ? -0.692 0.558 -22.876 1.00 65.00 326 ALA A N 1
ATOM 2542 C CA . ALA A 1 326 ? -1.974 1.197 -22.605 1.00 65.00 326 ALA A CA 1
ATOM 2543 C C . ALA A 1 326 ? -1.927 2.232 -21.469 1.00 65.00 326 ALA A C 1
ATOM 2545 O O . ALA A 1 326 ? -2.625 3.243 -21.522 1.00 65.00 326 ALA A O 1
ATOM 2546 N N . TYR A 1 327 ? -1.152 1.982 -20.406 1.00 64.62 327 TYR A N 1
ATOM 2547 C CA . TYR A 1 327 ? -1.102 2.895 -19.260 1.00 64.62 327 TYR A CA 1
ATOM 2548 C C . TYR A 1 327 ? -0.173 4.087 -19.478 1.00 64.62 327 TYR A C 1
ATOM 2550 O O . TYR A 1 327 ? -0.437 5.164 -18.948 1.00 64.62 327 TYR A O 1
ATOM 2558 N N . LEU A 1 328 ? 0.957 3.902 -20.158 1.00 69.56 328 LEU A N 1
ATOM 2559 C CA . LEU A 1 328 ? 2.046 4.882 -20.159 1.00 69.56 328 LEU A CA 1
ATOM 2560 C C . LEU A 1 328 ? 2.330 5.455 -21.544 1.00 69.56 328 LEU A C 1
ATOM 2562 O O . LEU A 1 328 ? 2.675 6.633 -21.623 1.00 69.56 328 LEU A O 1
ATOM 2566 N N . ASP A 1 329 ? 2.180 4.660 -22.605 1.00 64.62 329 ASP A N 1
ATOM 2567 C CA . ASP A 1 329 ? 2.642 5.041 -23.943 1.00 64.62 329 ASP A CA 1
ATOM 2568 C C . ASP A 1 329 ? 1.504 5.642 -24.803 1.00 64.62 329 ASP A C 1
ATOM 2570 O O . ASP A 1 329 ? 1.749 6.602 -25.531 1.00 64.62 329 ASP A O 1
ATOM 2574 N N . ASP A 1 330 ? 0.248 5.203 -24.630 1.00 54.00 330 ASP A N 1
ATOM 2575 C CA . ASP A 1 330 ? -0.940 5.812 -25.274 1.00 54.00 330 ASP A CA 1
ATOM 2576 C C . ASP A 1 330 ? -1.404 7.129 -24.610 1.00 54.00 330 ASP A C 1
ATOM 2578 O O . ASP A 1 330 ? -2.331 7.793 -25.076 1.00 54.00 330 ASP A O 1
ATOM 2582 N N . GLY A 1 331 ? -0.759 7.550 -23.514 1.00 49.47 331 GLY A N 1
ATOM 2583 C CA . GLY A 1 331 ? -0.967 8.858 -22.875 1.00 49.47 331 GLY A CA 1
ATOM 2584 C C . GLY A 1 331 ? -2.337 9.080 -22.216 1.00 49.47 331 GLY A C 1
ATOM 2585 O O . GLY A 1 331 ? -2.553 10.124 -21.604 1.00 49.47 331 GLY A O 1
ATOM 2586 N N . THR A 1 332 ? -3.256 8.117 -22.276 1.00 47.69 332 THR A N 1
ATOM 2587 C CA . THR A 1 332 ? -4.642 8.275 -21.807 1.00 47.69 332 THR A CA 1
ATOM 2588 C C . THR A 1 332 ? -4.828 8.153 -20.295 1.00 47.69 332 THR A C 1
ATOM 2590 O O . THR A 1 332 ? -5.843 8.615 -19.788 1.00 47.69 332 THR A O 1
ATOM 2593 N N . ALA A 1 333 ? -3.890 7.545 -19.557 1.00 51.78 333 ALA A N 1
ATOM 2594 C CA . ALA A 1 333 ? -4.113 7.210 -18.142 1.00 51.78 333 ALA A CA 1
ATOM 2595 C C . ALA A 1 333 ? -3.624 8.267 -17.134 1.00 51.78 333 ALA A C 1
ATOM 2597 O O . ALA A 1 333 ? -4.153 8.337 -16.031 1.00 51.78 333 ALA A O 1
ATOM 2598 N N . TRP A 1 334 ? -2.610 9.071 -17.483 1.00 48.00 334 TRP A N 1
ATOM 2599 C CA . TRP A 1 334 ? -1.934 9.957 -16.514 1.00 48.00 334 TRP A CA 1
ATOM 2600 C C . TRP A 1 334 ? -1.612 11.361 -17.045 1.00 48.00 334 TRP A C 1
ATOM 2602 O O . TRP A 1 334 ? -1.237 12.238 -16.267 1.00 48.00 334 TRP A O 1
ATOM 2612 N N . LEU A 1 335 ? -1.759 11.608 -18.353 1.00 39.50 335 LEU A N 1
ATOM 2613 C CA . LEU A 1 335 ? -1.445 12.893 -18.982 1.00 39.50 335 LEU A CA 1
ATOM 2614 C C . LEU A 1 335 ? -2.712 13.688 -19.297 1.00 39.50 335 LEU A C 1
ATOM 2616 O O . LEU A 1 335 ? -3.095 13.882 -20.447 1.00 39.50 335 LEU A O 1
ATOM 2620 N N . THR A 1 336 ? -3.301 14.272 -18.263 1.00 38.59 336 THR A N 1
ATOM 2621 C CA . THR A 1 336 ? -4.073 15.504 -18.429 1.00 38.59 336 THR A CA 1
ATOM 2622 C C . THR A 1 336 ? -3.574 16.517 -17.411 1.00 38.59 336 THR A C 1
ATOM 2624 O O . THR A 1 336 ? -4.091 16.560 -16.299 1.00 38.59 336 THR A O 1
ATOM 2627 N N . ASN A 1 337 ? -2.521 17.278 -17.755 1.00 36.69 337 ASN A N 1
ATOM 2628 C CA . ASN A 1 337 ? -2.530 18.745 -17.590 1.00 36.69 337 ASN A CA 1
ATOM 2629 C C . ASN A 1 337 ? -1.258 19.507 -18.010 1.00 36.69 337 ASN A C 1
ATOM 2631 O O . ASN A 1 337 ? -1.367 20.720 -18.171 1.00 36.69 337 ASN A O 1
ATOM 2635 N N . ASP A 1 338 ? -0.111 18.880 -18.288 1.00 36.38 338 ASP A N 1
ATOM 2636 C CA . ASP A 1 338 ? 1.087 19.675 -18.647 1.00 36.38 338 ASP A CA 1
ATOM 2637 C C . ASP A 1 338 ? 1.173 20.101 -20.125 1.00 36.38 338 ASP A C 1
ATOM 2639 O O . ASP A 1 338 ? 1.848 21.071 -20.449 1.00 36.38 338 ASP A O 1
ATOM 2643 N N . THR A 1 339 ? 0.444 19.461 -21.046 1.00 31.88 339 THR A N 1
ATOM 2644 C CA . THR A 1 339 ? 0.540 19.767 -22.491 1.00 31.88 339 THR A CA 1
ATOM 2645 C C . THR A 1 339 ? -0.595 20.627 -23.056 1.00 31.88 339 THR A C 1
ATOM 2647 O O . THR A 1 339 ? -0.588 20.927 -24.249 1.00 31.88 339 THR A O 1
ATOM 2650 N N . LYS A 1 340 ? -1.565 21.071 -22.238 1.00 32.06 340 LYS A N 1
ATOM 2651 C CA . LYS A 1 340 ? -2.681 21.932 -22.700 1.00 32.06 340 LYS A CA 1
ATOM 2652 C C . LYS A 1 340 ? -2.642 23.385 -22.209 1.00 32.06 340 LYS A C 1
ATOM 2654 O O . LYS A 1 340 ? -3.485 24.170 -22.628 1.00 32.06 340 LYS A O 1
ATOM 2659 N N . ARG A 1 341 ? -1.653 23.790 -21.405 1.00 32.28 341 ARG A N 1
ATOM 2660 C CA . ARG A 1 341 ? -1.388 25.212 -21.102 1.00 32.28 341 ARG A CA 1
ATOM 2661 C C . ARG A 1 341 ? -0.300 25.746 -22.028 1.00 32.28 341 ARG A C 1
ATOM 2663 O O . ARG A 1 341 ? 0.827 25.983 -21.617 1.00 32.28 341 ARG A O 1
ATOM 2670 N N . GLY A 1 342 ? -0.631 25.861 -23.306 1.00 35.81 342 GLY A N 1
ATOM 2671 C CA . GLY A 1 342 ? 0.319 26.300 -24.321 1.00 35.81 342 GLY A CA 1
ATOM 2672 C C . GLY A 1 342 ? -0.288 26.337 -25.713 1.00 35.81 342 GLY A C 1
ATOM 2673 O O . GLY A 1 342 ? 0.246 25.705 -26.619 1.00 35.81 342 GLY A O 1
ATOM 2674 N N . ARG A 1 343 ? -1.421 27.026 -25.867 1.00 30.58 343 ARG A N 1
ATOM 2675 C CA . ARG A 1 343 ? -1.837 27.667 -27.120 1.00 30.58 343 ARG A CA 1
ATOM 2676 C C . ARG A 1 343 ? -2.546 28.965 -26.799 1.00 30.58 343 ARG A C 1
ATOM 2678 O O . ARG A 1 343 ? -3.352 28.941 -25.842 1.00 30.58 343 ARG A O 1
#

Nearest PDB structures (foldseek):
  8am2-assembly1_A  TM=7.483E-01  e=2.989E-10  Homo sapiens
  2xmd-assembly1_A  TM=7.665E-01  e=6.015E-10  Homo sapiens
  2wif-assembly1_A  TM=7.470E-01  e=2.711E-09  Homo sapiens
  5hq3-assembly1_B  TM=6.881E-01  e=1.501E-09  Homo sapiens
  7mp4-assembly8_H  TM=6.253E-01  e=2.003E-07  Epiphyas postvittana

Radius of gyration: 21.24 Å; Cα contacts (8 Å, |Δi|>4): 563; chains: 1; bounding box: 64×50×57 Å

Foldseek 3Di:
DQPPVNDDQQLDEQEDFALSLQVQQLQFQFPDNDHNHAEYEREQDHCLQPPAAEVLLVVLLLVQLCVVVVHNPPVPPPPVSSVVSCVVLVNDDDHHHCPDCRQPAPPDLFHRDNHGDLNHAEYEYEYELQALLVLLVLLVVCPLVSLVVLLVVLVVLSVVLCVLLVADSPHCVRRRVSVSLVLRLSNGVLVLVVVLVVCVVVVSHFYAAEYEQAAQQVDNVCTRYGPSVVCLAVVPPDDCVVPVLSVLLSVLNNQLVVCVSVPHHSDDRVFYWYRDDSNDTGTDDPVVVCVSRVVVSSVVCVVSDSLSCCLSSCVSSPRDGSSNCSCPVVCPNRDPDDPPPPD

Solvent-accessible surface area (backbone atoms only — not comparable to full-atom values): 18810 Å² total; per-residue (Å²): 133,86,49,100,78,79,62,65,83,65,60,34,63,45,72,21,55,34,72,41,2,24,51,41,46,45,48,43,42,34,84,63,58,65,84,34,40,27,32,41,34,24,34,48,27,27,55,58,48,59,56,60,36,53,50,66,41,56,54,52,52,51,56,52,41,26,66,74,68,77,40,86,60,66,86,76,45,54,67,70,58,51,53,49,44,38,48,75,39,44,53,84,77,88,72,57,64,37,83,59,80,56,73,55,64,38,102,46,83,73,35,73,57,92,55,49,46,94,62,42,49,37,39,40,34,28,35,45,61,35,46,29,62,85,42,46,66,47,52,60,72,50,36,62,67,47,48,54,54,51,35,57,73,43,41,82,53,30,51,54,49,33,62,73,50,62,48,38,84,90,39,59,82,56,22,47,64,27,52,35,49,51,50,27,35,61,36,32,49,34,38,45,50,48,54,51,51,51,41,59,74,67,60,81,41,50,49,40,43,38,38,33,42,41,43,36,82,90,43,62,92,60,32,16,26,60,73,49,62,54,54,31,51,66,49,68,98,60,86,48,90,91,30,69,34,52,45,46,33,18,51,52,46,37,53,33,49,56,33,38,69,73,73,43,76,63,62,64,61,96,36,39,34,30,34,25,50,84,33,40,70,47,75,44,54,73,76,56,45,47,74,69,40,63,49,69,56,46,52,50,42,61,75,71,30,59,56,71,46,45,67,61,50,44,51,55,71,60,58,34,57,54,60,37,43,40,48,63,69,66,40,77,62,78,68,84,66,84,85,74,81,77,128

Mean predicted aligned error: 6.87 Å

Secondary structure (DSSP, 8-state):
---TT---TT-EEEEEETHHHHHHHHHHHSSSPPTTEEEEEEES--TTTSPPEEHHHHHHHHHHHHHHHT-S-TTTS-HHHHHHHHHHTT------EE-SGGG---SSTT-------TT--EEEEEEETBGGGGGHHHHHHHHHHHHHHHHHHTHHHHHHHHHHHT--TT-HHHHHHHHHHHHHIIIIIHHHHHHHHHHHHH-SSEEEEEEE-PPPTT-GGG-SBTTHHHHHHH--S---TT-HHHHHHHHHHHHHHHHHHTT--SS-TTSEEEE-STT-EEEE-HHHHHHHS-HHHHHHHHHH-HHHHHHHHHHHTT--HHHHIIIIISSTTT-SSSSSS--

Sequence (343 aa):
MCLATGCLRDQITLYGESAGAIAVHAHIHGPSPIPGIKRAILQSGSLYLTPPAPQAVGSLVMKKLEALSETDDLKNLPVGALLQGLGHLGFQNWWLHDEGEIFSPGTQQIEWPITGPPELEAILIGDCQWESRGFEPRIVSIGLQGLQELFARYSSVGSQIIELYQIDFSSMEAARPRVSAFINDLKFAFGSDEIFRMERELGKRKCFRYVVDQVNPWNHSAGAHHAIDLAFLFGGPFNYSHDESAKIVGTSMRESWITFINGGDPWEQDTVYGFGPKGNCRAIKPEVLSQRRRTHCINSLREIGWSRCQPLITRLMGARGVVVEAYLDDGTAWLTNDTKRGR